Protein AF-A0A960LMI5-F1 (afdb_monomer)

Structure (mmCIF, N/CA/C/O backbone):
data_AF-A0A960LMI5-F1
#
_entry.id   AF-A0A960LMI5-F1
#
loop_
_atom_site.group_PDB
_atom_site.id
_atom_site.type_symbol
_atom_site.label_atom_id
_atom_site.label_alt_id
_atom_site.label_comp_id
_atom_site.label_asym_id
_atom_site.label_entity_id
_atom_site.label_seq_id
_atom_site.pdbx_PDB_ins_code
_atom_site.Cartn_x
_atom_site.Cartn_y
_atom_site.Cartn_z
_atom_site.occupancy
_atom_site.B_iso_or_equiv
_atom_site.auth_seq_id
_atom_site.auth_comp_id
_atom_site.auth_asym_id
_atom_site.auth_atom_id
_atom_site.pdbx_PDB_model_num
ATOM 1 N N . ALA A 1 1 ? -8.928 10.117 38.251 1.00 82.12 1 ALA A N 1
ATOM 2 C CA . ALA A 1 1 ? -9.647 11.020 37.332 1.00 82.12 1 ALA A CA 1
ATOM 3 C C . ALA A 1 1 ? -10.632 10.255 36.439 1.00 82.12 1 ALA A C 1
ATOM 5 O O . ALA A 1 1 ? -11.800 10.213 36.791 1.00 82.12 1 ALA A O 1
ATOM 6 N N . GLU A 1 2 ? -10.208 9.602 35.347 1.00 88.94 2 GLU A N 1
ATOM 7 C CA . GLU A 1 2 ? -11.136 8.946 34.39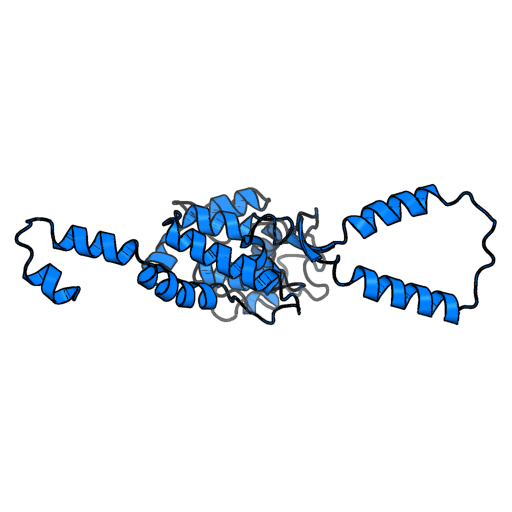3 1.00 88.94 2 GLU A CA 1
ATOM 8 C C . GLU A 1 2 ? -11.936 7.779 35.010 1.00 88.94 2 GLU A C 1
ATOM 10 O O . GLU A 1 2 ? -13.163 7.767 34.959 1.00 88.94 2 GLU A O 1
ATOM 15 N N . ALA A 1 3 ? -11.260 6.845 35.692 1.00 92.88 3 ALA A N 1
ATOM 16 C CA . ALA A 1 3 ? -11.919 5.717 36.362 1.00 92.88 3 ALA A CA 1
ATOM 17 C C . ALA A 1 3 ? -12.921 6.161 37.448 1.00 92.88 3 ALA A C 1
ATOM 19 O O . ALA A 1 3 ? -13.985 5.567 37.602 1.00 92.88 3 ALA A O 1
ATOM 20 N N . GLU A 1 4 ? -12.606 7.229 38.183 1.00 94.69 4 GLU A N 1
ATOM 21 C CA . GLU A 1 4 ? -13.488 7.788 39.215 1.00 94.69 4 GLU A CA 1
ATOM 22 C C . GLU A 1 4 ? -14.737 8.421 38.591 1.00 94.69 4 GLU A C 1
ATOM 24 O O . GLU A 1 4 ? -15.843 8.176 39.071 1.00 94.69 4 GLU A O 1
ATOM 29 N N . ALA A 1 5 ? -14.582 9.168 37.490 1.00 92.94 5 ALA A N 1
ATOM 30 C CA . ALA A 1 5 ? -15.701 9.743 36.744 1.00 92.94 5 ALA A CA 1
ATOM 31 C C . ALA A 1 5 ? -16.632 8.653 36.183 1.00 92.94 5 ALA A C 1
ATOM 33 O O . ALA A 1 5 ? -17.855 8.753 36.298 1.00 92.94 5 ALA A O 1
ATOM 34 N N . TYR A 1 6 ? -16.062 7.566 35.655 1.00 95.31 6 TYR A N 1
ATOM 35 C CA . TYR A 1 6 ? -16.825 6.421 35.158 1.00 95.31 6 TYR A CA 1
ATOM 36 C C . TYR A 1 6 ? -17.611 5.688 36.262 1.00 95.31 6 TYR A C 1
ATOM 38 O O . TYR A 1 6 ? -18.779 5.322 36.079 1.00 95.31 6 TYR A O 1
ATOM 46 N N . ILE A 1 7 ? -16.988 5.470 37.426 1.00 96.31 7 ILE A N 1
ATOM 47 C CA . ILE A 1 7 ? -17.637 4.825 38.578 1.00 96.31 7 ILE A CA 1
ATOM 48 C C . ILE A 1 7 ? -18.763 5.710 39.126 1.00 96.31 7 ILE A C 1
ATOM 50 O O . ILE A 1 7 ? -19.840 5.195 39.426 1.00 96.31 7 ILE A O 1
ATOM 54 N N . ALA A 1 8 ? -18.536 7.023 39.211 1.00 96.31 8 ALA A N 1
ATOM 55 C CA . ALA A 1 8 ? -19.516 7.981 39.718 1.00 96.31 8 ALA A CA 1
ATOM 56 C C . ALA A 1 8 ? -20.725 8.171 38.783 1.00 96.31 8 ALA A C 1
ATOM 58 O O . ALA A 1 8 ? -21.828 8.439 39.263 1.00 96.31 8 ALA A O 1
ATOM 59 N N . SER A 1 9 ? -20.542 8.014 37.466 1.00 95.94 9 SER A N 1
ATOM 60 C CA . SER A 1 9 ? -21.622 8.170 36.488 1.00 95.94 9 SER A CA 1
ATOM 61 C C . SER A 1 9 ? -22.748 7.141 36.684 1.00 95.94 9 SER A C 1
ATOM 63 O O . SER A 1 9 ? -22.506 5.935 36.822 1.00 95.94 9 SER A O 1
ATOM 65 N N . GLN A 1 10 ? -23.988 7.641 36.668 1.00 96.25 10 GLN A N 1
ATOM 66 C CA . GLN A 1 10 ? -25.235 6.865 36.740 1.00 96.25 10 GLN A CA 1
ATOM 67 C C . GLN A 1 10 ? -25.898 6.688 35.365 1.00 96.25 10 GLN A C 1
ATOM 69 O O . GLN A 1 10 ? -26.980 6.109 35.274 1.00 96.25 10 GLN A O 1
ATOM 74 N N . ASP A 1 11 ? -25.267 7.185 34.301 1.00 96.56 11 ASP A N 1
ATOM 75 C CA . ASP A 1 11 ? -25.821 7.098 32.957 1.00 96.56 11 ASP A CA 1
ATOM 76 C C . ASP A 1 11 ? -25.878 5.638 32.491 1.00 96.56 11 ASP A C 1
ATOM 78 O O . ASP A 1 11 ? -24.917 4.876 32.647 1.00 96.56 11 ASP A O 1
ATOM 82 N N . SER A 1 12 ? -26.988 5.250 31.861 1.00 96.75 12 SER A N 1
ATOM 83 C CA . SER A 1 12 ? -27.164 3.899 31.316 1.00 96.75 12 SER A CA 1
ATOM 84 C C . SER A 1 12 ? -26.215 3.591 30.150 1.00 96.75 12 SER A C 1
ATOM 86 O O . SER A 1 12 ? -25.937 2.425 29.884 1.00 96.75 12 SER A O 1
ATOM 88 N N . ASP A 1 13 ? -25.680 4.621 29.488 1.00 96.38 13 ASP A N 1
ATOM 89 C CA . ASP A 1 13 ? -24.762 4.545 28.346 1.00 96.38 13 ASP A CA 1
ATOM 90 C C . ASP A 1 13 ? -23.309 4.930 28.693 1.00 96.38 13 ASP A C 1
ATOM 92 O O . ASP A 1 13 ? -22.481 5.11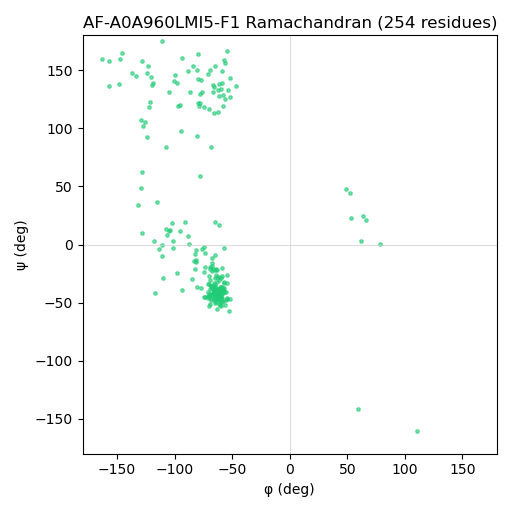1 27.796 1.00 96.38 13 ASP A O 1
ATOM 96 N N . LYS A 1 14 ? -22.953 5.021 29.985 1.00 96.31 14 LYS A N 1
ATOM 97 C CA . LYS A 1 14 ? -21.618 5.471 30.428 1.00 96.31 14 LYS A CA 1
ATOM 98 C C . LYS A 1 14 ? -20.445 4.689 29.828 1.00 96.31 14 LYS A C 1
ATOM 100 O O . LYS A 1 14 ? -19.391 5.266 29.582 1.00 96.31 14 LYS A O 1
ATOM 105 N N . ALA A 1 15 ? -20.623 3.390 29.569 1.00 95.50 15 ALA A N 1
ATOM 106 C CA . ALA A 1 15 ? -19.613 2.551 28.920 1.00 95.50 15 ALA A CA 1
ATOM 107 C C . ALA A 1 15 ? -19.366 2.987 27.472 1.00 95.50 15 ALA A C 1
ATOM 109 O O . ALA A 1 15 ? -18.221 3.180 27.074 1.00 95.50 15 ALA A O 1
ATOM 110 N N . SER A 1 16 ? -20.434 3.198 26.702 1.00 96.31 16 SER A N 1
ATOM 111 C CA . SER A 1 16 ? -20.343 3.669 25.319 1.00 96.31 16 SER A CA 1
ATOM 112 C C . SER A 1 16 ? -19.751 5.074 25.234 1.00 96.31 16 SER A C 1
ATOM 114 O O . SER A 1 16 ? -18.932 5.323 24.352 1.00 96.31 16 SER A O 1
ATOM 116 N N . LYS A 1 17 ? -20.104 5.967 26.170 1.00 95.25 17 LYS A N 1
ATOM 117 C CA . LYS A 1 17 ? -19.507 7.308 26.280 1.00 95.25 17 LYS A CA 1
ATOM 118 C C . LYS A 1 17 ? -18.002 7.242 26.522 1.00 95.25 17 LYS A C 1
ATOM 120 O O . LYS A 1 17 ? -17.252 7.813 25.738 1.00 95.25 17 LYS A O 1
ATOM 125 N N . LEU A 1 18 ? -17.564 6.476 27.527 1.00 95.38 18 LEU A N 1
ATOM 126 C CA . LEU A 1 18 ? -16.139 6.312 27.824 1.00 95.38 18 LEU A CA 1
ATOM 127 C C . LEU A 1 18 ? -15.376 5.720 26.631 1.00 95.38 18 LEU A C 1
ATOM 129 O O . LEU A 1 18 ? -14.309 6.207 26.276 1.00 95.38 18 LEU A O 1
ATOM 133 N N . VAL A 1 19 ? -15.930 4.696 25.974 1.00 94.81 19 VAL A N 1
ATOM 134 C CA . VAL A 1 19 ? -15.323 4.126 24.760 1.00 94.81 19 VAL A CA 1
ATOM 135 C C . VAL A 1 19 ? -15.203 5.184 23.662 1.00 94.81 19 VAL A C 1
ATOM 137 O O . VAL A 1 19 ? -14.143 5.301 23.055 1.00 94.81 19 VAL A O 1
ATOM 140 N N . GLY A 1 20 ? -16.249 5.980 23.425 1.00 94.31 20 GLY A N 1
ATOM 141 C CA . GLY A 1 20 ? -16.212 7.067 22.447 1.00 94.31 20 GLY A CA 1
ATOM 142 C C . GLY A 1 20 ? -15.146 8.121 22.760 1.00 94.31 20 GLY A C 1
ATOM 143 O O . GLY A 1 20 ? -14.407 8.527 21.861 1.00 94.31 20 GLY A O 1
ATOM 144 N N . GLU A 1 21 ? -15.020 8.516 24.029 1.00 94.19 21 GLU A N 1
ATOM 145 C CA . GLU A 1 21 ? -13.998 9.462 24.494 1.00 94.19 21 GLU A CA 1
ATOM 146 C C . GLU A 1 21 ? -12.583 8.907 24.293 1.00 94.19 21 GLU A C 1
ATOM 148 O O . GLU A 1 21 ? -11.725 9.584 23.723 1.00 94.19 21 GLU A O 1
ATOM 153 N N . LEU A 1 22 ? -12.352 7.651 24.689 1.00 94.44 22 LEU A N 1
ATOM 154 C CA . LEU A 1 22 ? -11.059 6.986 24.543 1.00 94.44 22 LEU A CA 1
ATOM 155 C C . LEU A 1 22 ? -10.655 6.845 23.075 1.00 94.44 22 LEU A C 1
ATOM 157 O O . LEU A 1 22 ? -9.527 7.194 22.724 1.00 94.44 22 LEU A O 1
ATOM 161 N N . LEU A 1 23 ? -11.572 6.391 22.215 1.00 94.00 23 LEU A N 1
ATOM 162 C CA . LEU A 1 23 ? -11.332 6.250 20.774 1.00 94.00 23 LEU A CA 1
ATOM 163 C C . LEU A 1 23 ? -11.088 7.599 20.081 1.00 94.00 23 LEU A C 1
ATOM 165 O O . LEU A 1 23 ? -10.343 7.651 19.108 1.00 94.00 23 LEU A O 1
ATOM 169 N N . SER A 1 24 ? -11.656 8.694 20.593 1.00 94.12 24 SER A N 1
ATOM 170 C CA . SER A 1 24 ? -11.452 10.045 20.040 1.00 94.12 24 SER A CA 1
ATOM 171 C C . SER A 1 24 ? -10.229 10.770 20.618 1.00 94.12 24 SER A C 1
ATOM 173 O O . SER A 1 24 ? -9.964 11.921 20.271 1.00 94.12 24 SER A O 1
ATOM 175 N N . SER A 1 25 ? -9.487 10.134 21.528 1.00 95.88 25 SER A N 1
ATOM 176 C CA . SER A 1 25 ? -8.384 10.775 22.243 1.00 95.88 25 SER A CA 1
ATOM 177 C C . SER A 1 25 ? -7.065 10.765 21.458 1.00 95.88 25 SER A C 1
ATOM 179 O O . SER A 1 25 ? -6.752 9.839 20.708 1.00 95.88 25 SER A O 1
ATOM 181 N N . GLU A 1 26 ? -6.192 11.740 21.729 1.00 96.06 26 GLU A N 1
ATOM 182 C CA . GLU A 1 26 ? -4.798 11.692 21.251 1.00 96.06 26 GLU A CA 1
ATOM 183 C C . GLU A 1 26 ? -4.019 10.502 21.842 1.00 96.06 26 GLU A C 1
ATOM 185 O O . GLU A 1 26 ? -3.025 10.059 21.263 1.00 96.06 26 GLU A O 1
ATOM 190 N N . GLY A 1 27 ? -4.463 9.950 22.978 1.00 96.19 27 GLY A N 1
ATOM 191 C CA . GLY A 1 27 ? -3.913 8.712 23.533 1.00 96.19 27 GLY A CA 1
ATOM 192 C C . GLY A 1 27 ? -4.093 7.535 22.572 1.00 96.19 27 GLY A C 1
ATOM 193 O O . GLY A 1 27 ? -3.122 6.835 22.276 1.00 96.19 27 GLY A O 1
ATOM 194 N N . TYR A 1 28 ? -5.299 7.378 22.016 1.00 96.19 28 TYR A N 1
ATOM 195 C CA . TYR A 1 28 ? -5.599 6.375 20.991 1.00 96.19 28 TYR A CA 1
ATOM 196 C C . TYR A 1 28 ? -4.754 6.584 19.730 1.00 96.19 28 TYR A C 1
ATOM 198 O O . TYR A 1 28 ? -4.087 5.649 19.278 1.00 96.19 28 TYR A O 1
ATOM 206 N N . VAL A 1 29 ? -4.702 7.820 19.214 1.00 98.00 29 VAL A N 1
ATOM 207 C CA . VAL A 1 29 ? -3.915 8.158 18.014 1.00 98.00 29 VAL A CA 1
ATOM 208 C C . VAL A 1 29 ? -2.441 7.810 18.208 1.00 98.00 29 VAL A C 1
ATOM 210 O O . VAL A 1 29 ? -1.851 7.149 17.359 1.00 98.00 29 VAL A O 1
ATOM 213 N N . ASN A 1 30 ? -1.826 8.209 19.325 1.00 96.62 30 ASN A N 1
ATOM 214 C CA . ASN A 1 30 ? -0.404 7.951 19.560 1.00 96.62 30 ASN A CA 1
ATOM 215 C C . ASN A 1 30 ? -0.101 6.468 19.821 1.00 96.62 30 ASN A C 1
ATOM 217 O O . ASN A 1 30 ? 0.955 5.992 19.403 1.00 96.62 30 ASN A O 1
ATOM 221 N N . HIS A 1 31 ? -1.010 5.731 20.467 1.00 95.88 31 HIS A N 1
ATOM 222 C CA . HIS A 1 31 ? -0.864 4.289 20.663 1.00 95.88 31 HIS A CA 1
ATOM 223 C C . HIS A 1 31 ? -0.864 3.543 19.321 1.00 95.88 31 HIS A C 1
ATOM 225 O O . HIS A 1 31 ? 0.112 2.866 18.987 1.00 95.88 31 HIS A O 1
ATOM 231 N N . TRP A 1 32 ? -1.912 3.734 18.516 1.00 96.50 32 TRP A N 1
ATOM 232 C CA . TRP A 1 32 ? -2.052 3.064 17.221 1.00 96.50 32 TRP A CA 1
ATOM 233 C C . TRP A 1 32 ? -1.069 3.567 16.170 1.00 96.50 32 TRP A C 1
ATOM 235 O O . TRP A 1 32 ? -0.664 2.803 15.294 1.00 96.50 32 TRP A O 1
ATOM 245 N N . PHE A 1 33 ? -0.622 4.819 16.276 1.00 97.38 33 PHE A N 1
ATOM 246 C CA . PHE A 1 33 ? 0.429 5.343 15.415 1.00 97.38 33 PHE A CA 1
ATOM 247 C C . PHE A 1 33 ? 1.705 4.511 15.517 1.00 97.38 33 PHE A C 1
ATOM 249 O O . PHE A 1 33 ? 2.305 4.237 14.487 1.00 97.38 33 PHE A O 1
ATOM 256 N N . ASN A 1 34 ? 2.115 4.074 16.712 1.00 95.12 34 ASN A N 1
ATOM 257 C CA . ASN A 1 34 ? 3.336 3.274 16.853 1.00 95.12 34 ASN A CA 1
ATOM 258 C C . ASN A 1 34 ? 3.224 1.933 16.118 1.00 95.12 34 ASN A C 1
ATOM 260 O O . ASN A 1 34 ? 4.159 1.540 15.424 1.00 95.12 34 ASN A O 1
ATOM 264 N N . TYR A 1 35 ? 2.065 1.274 16.216 1.00 95.25 35 TYR A N 1
ATOM 265 C CA . TYR A 1 35 ? 1.785 0.047 15.472 1.00 95.25 35 TYR A CA 1
ATOM 266 C C . TYR A 1 35 ? 1.863 0.278 13.958 1.00 95.25 35 TYR A C 1
ATOM 268 O O . TYR A 1 35 ? 2.601 -0.409 13.253 1.00 95.25 35 TYR A O 1
ATOM 276 N N . TRP A 1 36 ? 1.143 1.281 13.448 1.00 96.44 36 TRP A N 1
ATOM 277 C CA . TRP A 1 36 ? 1.113 1.556 12.012 1.00 96.44 36 TRP A CA 1
ATOM 278 C C . TRP A 1 36 ? 2.441 2.081 11.478 1.00 96.44 36 TRP A C 1
ATOM 280 O O . TRP A 1 36 ? 2.822 1.725 10.367 1.00 96.44 36 TRP A O 1
ATOM 290 N N . ALA A 1 37 ? 3.171 2.878 12.254 1.00 95.19 37 ALA A N 1
ATOM 291 C CA . ALA A 1 37 ? 4.504 3.341 11.896 1.00 95.19 37 ALA A CA 1
ATOM 292 C C . ALA A 1 37 ? 5.473 2.163 11.723 1.00 95.19 37 ALA A C 1
ATOM 294 O O . ALA A 1 37 ? 6.252 2.171 10.773 1.00 95.19 37 ALA A O 1
ATOM 295 N N . ASP A 1 38 ? 5.394 1.137 12.573 1.00 93.94 38 ASP A N 1
ATOM 296 C CA . ASP A 1 38 ? 6.207 -0.074 12.433 1.00 93.94 38 ASP A CA 1
ATOM 297 C C . ASP A 1 38 ? 5.773 -0.918 11.223 1.00 93.94 38 ASP A C 1
ATOM 299 O O . ASP A 1 38 ? 6.569 -1.174 10.315 1.00 93.94 38 ASP A O 1
ATOM 303 N N . VAL A 1 39 ? 4.480 -1.257 11.136 1.00 94.44 39 VAL A N 1
ATOM 304 C CA . VAL A 1 39 ? 3.921 -2.068 10.038 1.00 94.44 39 VAL A CA 1
ATOM 305 C C . VAL A 1 39 ? 4.181 -1.438 8.673 1.00 94.44 39 VAL A C 1
ATOM 307 O O . VAL A 1 39 ? 4.519 -2.134 7.716 1.00 94.44 39 VAL A O 1
ATOM 310 N N . LEU A 1 40 ? 4.047 -0.116 8.572 1.00 95.38 40 LEU A N 1
ATOM 311 C CA . LEU A 1 40 ? 4.254 0.632 7.336 1.00 95.38 40 LEU A CA 1
ATOM 312 C C . LEU A 1 40 ? 5.708 1.069 7.129 1.00 95.38 40 LEU A C 1
ATOM 314 O O . LEU A 1 40 ? 5.979 1.803 6.170 1.00 95.38 40 LEU A O 1
ATOM 318 N N . ARG A 1 41 ? 6.624 0.598 7.988 1.00 92.44 41 ARG A N 1
ATOM 319 C CA . ARG A 1 41 ? 8.074 0.827 7.945 1.00 92.44 41 ARG A CA 1
ATOM 320 C C . ARG A 1 41 ? 8.430 2.310 7.841 1.00 92.44 41 ARG A C 1
ATOM 322 O O . ARG A 1 41 ? 9.288 2.712 7.052 1.00 92.44 41 ARG A O 1
ATOM 329 N N . LEU A 1 42 ? 7.759 3.138 8.636 1.00 91.25 42 LEU A N 1
ATOM 330 C CA . LEU A 1 42 ? 8.083 4.549 8.766 1.00 91.25 42 LEU A CA 1
ATOM 331 C C . LEU A 1 42 ? 9.496 4.684 9.332 1.00 91.25 42 LEU A C 1
ATOM 333 O O . LEU A 1 42 ? 9.772 4.351 10.481 1.00 91.25 42 LEU A O 1
ATOM 337 N N . ASN A 1 43 ? 10.400 5.212 8.515 1.00 81.69 43 ASN A N 1
ATOM 338 C CA . ASN A 1 43 ? 11.797 5.372 8.880 1.00 81.69 43 ASN A CA 1
ATOM 339 C C . ASN A 1 43 ? 12.200 6.845 8.768 1.00 81.69 43 ASN A C 1
ATOM 341 O O . ASN A 1 43 ? 12.196 7.428 7.685 1.00 81.69 43 ASN A O 1
ATOM 345 N N . ARG A 1 44 ? 12.594 7.432 9.903 1.00 69.88 44 ARG A N 1
ATOM 346 C CA . ARG A 1 44 ? 13.045 8.831 10.005 1.00 69.88 44 ARG A CA 1
ATOM 347 C C . ARG A 1 44 ? 14.290 9.137 9.169 1.00 69.88 44 ARG A C 1
ATOM 349 O O . ARG A 1 44 ? 14.461 10.272 8.740 1.00 69.88 44 ARG A O 1
ATOM 356 N N . ASN A 1 45 ? 15.127 8.130 8.936 1.00 65.31 45 ASN A N 1
ATOM 357 C CA . ASN A 1 45 ? 16.392 8.247 8.215 1.00 65.31 45 ASN A CA 1
ATOM 358 C C . ASN A 1 45 ? 16.297 7.749 6.768 1.00 65.31 45 ASN A C 1
ATOM 360 O O . ASN A 1 45 ? 17.284 7.840 6.033 1.00 65.31 45 ASN A O 1
ATOM 364 N N . ALA A 1 46 ? 15.142 7.222 6.337 1.00 59.25 46 ALA A N 1
ATOM 365 C CA . ALA A 1 46 ? 14.983 6.771 4.962 1.00 59.25 46 ALA A CA 1
ATOM 366 C C . ALA A 1 46 ? 15.251 7.939 4.002 1.00 59.25 46 ALA A C 1
ATOM 368 O O . ALA A 1 46 ? 14.577 8.970 4.013 1.00 59.25 46 ALA A O 1
ATOM 369 N N . ASN A 1 47 ? 16.271 7.758 3.161 1.00 57.97 47 ASN A N 1
ATOM 370 C CA . ASN A 1 47 ? 16.631 8.635 2.045 1.00 57.97 47 ASN A CA 1
ATOM 371 C C . ASN A 1 47 ? 17.129 10.039 2.387 1.00 57.97 47 ASN A C 1
ATOM 373 O O . ASN A 1 47 ? 17.101 10.905 1.511 1.00 57.97 47 ASN A O 1
ATOM 377 N N . ASN A 1 48 ? 17.613 10.268 3.613 1.00 54.50 48 ASN A N 1
ATOM 378 C CA . ASN A 1 48 ? 18.202 11.552 4.023 1.00 54.50 48 ASN A CA 1
ATOM 379 C C . ASN A 1 48 ? 17.269 12.757 3.759 1.00 54.50 48 ASN A C 1
ATOM 381 O O . ASN A 1 48 ? 17.712 13.894 3.595 1.00 54.50 48 ASN A O 1
ATOM 385 N N . SER A 1 49 ? 15.962 12.496 3.667 1.00 60.31 49 SER A N 1
ATOM 386 C CA . SER A 1 49 ? 14.941 13.495 3.401 1.00 60.31 49 SER A CA 1
ATOM 387 C C . SER A 1 49 ? 14.180 13.717 4.695 1.00 60.31 49 SER A C 1
ATOM 389 O O . SER A 1 49 ? 13.117 13.139 4.914 1.00 60.31 49 SER A O 1
ATOM 391 N N . GLY A 1 50 ? 14.729 14.584 5.551 1.00 66.50 50 GLY A N 1
ATOM 392 C CA . GLY A 1 50 ? 14.094 15.002 6.809 1.00 66.50 50 GLY A CA 1
ATOM 393 C C . GLY A 1 50 ? 12.700 15.623 6.637 1.00 66.50 50 GLY A C 1
ATOM 394 O O . GLY A 1 50 ? 12.051 15.942 7.623 1.00 66.50 50 GLY A O 1
ATOM 395 N N . PHE A 1 51 ? 12.239 15.774 5.393 1.00 77.94 51 PHE A N 1
ATOM 396 C CA . PHE A 1 51 ? 10.930 16.275 5.012 1.00 77.94 51 PHE A CA 1
ATOM 397 C C . PHE A 1 51 ? 9.889 15.159 4.800 1.00 77.94 51 PHE A C 1
ATOM 399 O O . PHE A 1 51 ? 8.753 15.297 5.230 1.00 77.94 51 PHE A O 1
ATOM 406 N N . VAL A 1 52 ? 10.252 14.016 4.205 1.00 83.69 52 VAL A N 1
ATOM 407 C CA . VAL A 1 52 ? 9.274 12.959 3.861 1.00 83.69 52 VAL A CA 1
ATOM 408 C C . VAL A 1 52 ? 8.714 12.272 5.107 1.00 83.69 52 VAL A C 1
ATOM 410 O O . VAL A 1 52 ? 7.505 12.088 5.221 1.00 83.69 52 VAL A O 1
ATOM 413 N N . ALA A 1 53 ? 9.577 11.900 6.057 1.00 88.25 53 ALA A N 1
ATOM 414 C CA . ALA A 1 53 ? 9.157 11.127 7.225 1.00 88.25 53 ALA A CA 1
ATOM 415 C C . ALA A 1 53 ? 8.149 11.870 8.131 1.00 88.25 53 ALA A C 1
ATOM 417 O O . ALA A 1 53 ? 7.183 11.232 8.551 1.00 88.25 53 ALA A O 1
ATOM 418 N N . PRO A 1 54 ? 8.292 13.184 8.413 1.00 89.38 54 PRO A N 1
ATOM 419 C CA . PRO A 1 54 ? 7.265 13.942 9.128 1.00 89.38 54 PRO A CA 1
ATOM 420 C C . PRO A 1 54 ? 5.915 13.995 8.408 1.00 89.38 54 PRO A C 1
ATOM 422 O O . PRO A 1 54 ? 4.892 13.806 9.059 1.00 89.38 54 PRO A O 1
ATOM 425 N N . HIS A 1 55 ? 5.896 14.197 7.086 1.00 90.75 55 HIS A N 1
ATOM 426 C CA . HIS A 1 55 ? 4.645 14.212 6.321 1.00 90.75 55 HIS A CA 1
ATOM 427 C C . HIS A 1 55 ? 3.972 12.842 6.309 1.00 90.75 55 HIS A C 1
ATOM 429 O O . HIS A 1 55 ? 2.766 12.750 6.518 1.00 90.75 55 HIS A O 1
ATOM 435 N N . TYR A 1 56 ? 4.750 11.771 6.152 1.00 93.69 56 TYR A N 1
ATOM 436 C CA . TYR A 1 56 ? 4.217 10.417 6.224 1.00 93.69 56 TYR A CA 1
ATOM 437 C C . TYR A 1 56 ? 3.698 10.068 7.624 1.00 93.69 56 TYR A C 1
ATOM 439 O O . TYR A 1 56 ? 2.632 9.472 7.762 1.00 93.69 56 TYR A O 1
ATOM 447 N N . ALA A 1 57 ? 4.400 10.504 8.675 1.00 94.69 57 ALA A N 1
ATOM 448 C CA . ALA A 1 57 ? 3.924 10.366 10.048 1.00 94.69 57 ALA A CA 1
ATOM 449 C C . ALA A 1 57 ? 2.609 11.123 10.268 1.00 94.69 57 ALA A C 1
ATOM 451 O O . ALA A 1 57 ? 1.693 10.577 10.879 1.00 94.69 57 ALA A O 1
ATOM 452 N N . GLY A 1 58 ? 2.525 12.359 9.763 1.00 95.00 58 GLY A N 1
ATOM 453 C CA . GLY A 1 58 ? 1.317 13.182 9.795 1.00 95.00 58 GLY A CA 1
ATOM 454 C C . GLY A 1 58 ? 0.148 12.466 9.134 1.00 95.00 58 GLY A C 1
ATOM 455 O O . GLY A 1 58 ? -0.850 12.221 9.795 1.00 95.00 58 GLY A O 1
ATOM 456 N N . PHE A 1 59 ? 0.338 11.984 7.904 1.00 96.81 59 PHE A N 1
ATOM 457 C CA . PHE A 1 59 ? -0.670 11.217 7.171 1.00 96.81 59 PHE A CA 1
ATOM 458 C C . PHE A 1 59 ? -1.234 10.031 7.968 1.00 96.81 59 PHE A C 1
ATOM 460 O O . PHE A 1 59 ? -2.449 9.865 8.045 1.00 96.81 59 PHE A O 1
ATOM 467 N N . ILE A 1 60 ? -0.369 9.221 8.594 1.00 97.75 60 ILE A N 1
ATOM 468 C CA . ILE A 1 60 ? -0.812 8.074 9.404 1.00 97.75 60 ILE A CA 1
ATOM 469 C C . ILE A 1 60 ? -1.595 8.551 10.635 1.00 97.75 60 ILE A C 1
ATOM 471 O O . ILE A 1 60 ? -2.641 7.990 10.953 1.00 97.75 60 ILE A O 1
ATOM 475 N N . LYS A 1 61 ? -1.109 9.585 11.335 1.00 97.62 61 LYS A N 1
ATOM 476 C CA . LYS A 1 61 ? -1.806 10.137 12.507 1.00 97.62 61 LYS A CA 1
ATOM 477 C C . LYS A 1 61 ? -3.157 10.741 12.142 1.00 97.62 61 LYS A C 1
ATOM 479 O O . LYS A 1 61 ? -4.108 10.561 12.893 1.00 97.62 61 LYS A O 1
ATOM 484 N N . ASP A 1 62 ? -3.240 11.424 11.009 1.00 97.50 62 ASP A N 1
ATOM 485 C CA . ASP A 1 62 ? -4.467 12.054 10.533 1.00 97.50 62 ASP A CA 1
ATOM 486 C C . ASP A 1 62 ? -5.493 10.991 10.137 1.00 97.50 62 ASP A C 1
ATOM 488 O O . ASP A 1 62 ? -6.627 11.050 10.602 1.00 97.50 62 ASP A O 1
ATOM 492 N N . ALA A 1 63 ? -5.077 9.935 9.427 1.00 97.75 63 ALA A N 1
ATOM 493 C CA . ALA A 1 63 ? -5.948 8.800 9.120 1.00 97.75 63 ALA A CA 1
ATOM 494 C C . ALA A 1 63 ? -6.522 8.131 10.386 1.00 97.75 63 ALA A C 1
ATOM 496 O O . ALA A 1 63 ? -7.693 7.754 10.408 1.00 97.75 63 ALA A O 1
ATOM 497 N N . LEU A 1 64 ? -5.722 8.017 11.455 1.00 97.25 64 LEU A N 1
ATOM 498 C CA . LEU A 1 64 ? -6.181 7.493 12.747 1.00 97.25 64 LEU A CA 1
ATOM 499 C C . LEU A 1 64 ? -7.139 8.451 13.460 1.00 97.25 64 LEU A C 1
ATOM 501 O O . LEU A 1 64 ? -8.164 8.010 13.974 1.00 97.25 64 LEU A O 1
ATOM 505 N N . ARG A 1 65 ? -6.821 9.749 13.482 1.00 97.25 65 ARG A N 1
ATOM 506 C CA . ARG A 1 65 ? -7.642 10.782 14.132 1.00 97.25 65 ARG A CA 1
ATOM 507 C C . ARG A 1 65 ? -9.004 10.940 13.462 1.00 97.25 65 ARG A C 1
ATOM 509 O O . ARG A 1 65 ? -10.002 11.152 14.138 1.00 97.25 65 ARG A O 1
ATOM 516 N N . GLU A 1 66 ? -9.039 10.821 12.142 1.00 96.25 66 GLU A N 1
ATOM 517 C CA . GLU A 1 66 ? -10.255 10.915 11.330 1.00 96.25 66 GLU A CA 1
ATOM 518 C C . GLU A 1 66 ? -11.059 9.609 11.310 1.00 96.25 66 GLU A C 1
ATOM 520 O O . GLU A 1 66 ? -12.135 9.571 10.716 1.00 96.25 66 GLU A O 1
ATOM 525 N N . ASN A 1 67 ? -10.546 8.537 11.932 1.00 95.56 67 ASN A N 1
ATOM 526 C CA . ASN A 1 67 ? -11.099 7.187 11.828 1.00 95.56 67 ASN A CA 1
ATOM 527 C C . ASN A 1 67 ? -11.357 6.795 10.360 1.00 95.56 67 ASN A C 1
ATOM 529 O O . ASN A 1 67 ? -12.445 6.344 9.984 1.00 95.56 67 ASN A O 1
ATOM 533 N N . ARG A 1 68 ? -10.355 7.039 9.506 1.00 97.38 68 ARG A N 1
ATOM 534 C CA . ARG A 1 68 ? -10.465 6.833 8.062 1.00 97.38 68 ARG A CA 1
ATOM 535 C C . ARG A 1 68 ? -10.790 5.365 7.765 1.00 97.38 68 ARG A C 1
ATOM 537 O O . ARG A 1 68 ? -10.118 4.481 8.305 1.00 97.38 68 ARG A O 1
ATOM 544 N N . PRO A 1 69 ? -11.763 5.077 6.878 1.00 97.44 69 PRO A N 1
ATOM 545 C CA . PRO A 1 69 ? -12.042 3.709 6.464 1.00 97.44 69 PRO A CA 1
ATOM 546 C C . PRO A 1 69 ? -10.775 3.015 5.956 1.00 97.44 69 PRO A C 1
ATOM 548 O O . PRO A 1 69 ? -10.019 3.580 5.163 1.00 97.44 69 PRO A O 1
ATOM 551 N N . TYR A 1 70 ? -10.532 1.790 6.423 1.00 97.12 70 TYR A N 1
ATOM 552 C CA . TYR A 1 70 ? -9.277 1.082 6.161 1.00 97.12 70 TYR A CA 1
ATOM 553 C C . TYR A 1 70 ? -9.004 0.885 4.662 1.00 97.12 70 TYR A C 1
ATOM 555 O O . TYR A 1 70 ? -7.871 1.013 4.207 1.00 97.12 70 TYR A O 1
ATOM 563 N N . ASP A 1 71 ? -10.047 0.644 3.872 1.00 97.94 71 ASP A N 1
ATOM 564 C CA . ASP A 1 71 ? -9.967 0.550 2.416 1.00 97.94 71 ASP A CA 1
ATOM 565 C C . ASP A 1 71 ? -9.559 1.876 1.755 1.00 97.94 71 ASP A C 1
ATOM 567 O O . ASP A 1 71 ? -8.851 1.868 0.753 1.00 97.94 71 ASP A O 1
ATOM 571 N N . GLN A 1 72 ? -9.976 3.022 2.298 1.00 98.12 72 GLN A N 1
ATOM 572 C CA . GLN A 1 72 ? -9.561 4.335 1.792 1.00 98.12 72 GLN A CA 1
ATOM 573 C C . GLN A 1 72 ? -8.110 4.620 2.170 1.00 98.12 72 GLN A C 1
ATOM 575 O O . GLN A 1 72 ? -7.314 4.969 1.303 1.00 98.12 72 GLN A O 1
ATOM 580 N N . PHE A 1 73 ? -7.741 4.355 3.427 1.00 98.19 73 PHE A N 1
ATOM 581 C CA . PHE A 1 73 ? -6.364 4.480 3.899 1.00 98.19 73 PHE A CA 1
ATOM 582 C C . PHE A 1 73 ? -5.385 3.675 3.035 1.00 98.19 73 PHE A C 1
ATOM 584 O O . PHE A 1 73 ? -4.366 4.201 2.596 1.00 98.19 73 PHE A O 1
ATOM 591 N N . VAL A 1 74 ? -5.712 2.414 2.734 1.00 98.44 74 VAL A N 1
ATOM 592 C CA . VAL A 1 74 ? -4.856 1.556 1.904 1.00 98.44 74 VAL A CA 1
ATOM 593 C C . VAL A 1 74 ? -4.847 1.996 0.444 1.00 98.44 74 VAL A C 1
ATOM 595 O O . VAL A 1 74 ? -3.774 2.028 -0.153 1.00 98.44 74 VAL A O 1
ATOM 598 N N . ARG A 1 75 ? -5.990 2.389 -0.134 1.00 98.31 75 ARG A N 1
ATOM 599 C CA . ARG A 1 75 ? -6.015 2.922 -1.506 1.00 98.31 75 ARG A CA 1
ATOM 600 C C . ARG A 1 75 ? -5.127 4.153 -1.644 1.00 98.31 75 ARG A C 1
ATOM 602 O O . ARG A 1 75 ? -4.306 4.187 -2.550 1.00 98.31 75 ARG A O 1
ATOM 609 N N . GLU A 1 76 ? -5.205 5.095 -0.708 1.00 97.75 76 GLU A N 1
ATOM 610 C CA . GLU A 1 76 ? -4.350 6.286 -0.712 1.00 97.75 76 GLU A CA 1
ATOM 611 C C . GLU A 1 76 ? -2.856 5.937 -0.629 1.00 97.75 76 GLU A C 1
ATOM 613 O O . GLU A 1 76 ? -2.057 6.511 -1.367 1.00 97.75 76 GLU A O 1
ATOM 618 N N . LEU A 1 77 ? -2.460 4.964 0.202 1.00 97.88 77 LEU A N 1
ATOM 619 C CA . LEU A 1 77 ? -1.066 4.498 0.259 1.00 97.88 77 LEU A CA 1
ATOM 620 C C . LEU A 1 77 ? -0.572 3.940 -1.087 1.00 97.88 77 LEU A C 1
ATOM 622 O O . LEU A 1 77 ? 0.593 4.129 -1.432 1.00 97.88 77 LEU A O 1
ATOM 626 N N . LEU A 1 78 ? -1.444 3.251 -1.828 1.00 97.94 78 LEU A N 1
ATOM 627 C CA . LEU A 1 78 ? -1.098 2.578 -3.083 1.00 97.94 78 LEU A CA 1
ATOM 628 C C . LEU A 1 78 ? -1.146 3.495 -4.307 1.00 97.94 78 LEU A C 1
ATOM 630 O O . LEU A 1 78 ? -0.413 3.255 -5.256 1.00 97.94 78 LEU A O 1
ATOM 634 N N . THR A 1 79 ? -1.990 4.525 -4.319 1.00 97.25 79 THR A N 1
ATOM 635 C CA . THR A 1 79 ? -2.238 5.313 -5.539 1.00 97.25 79 THR A CA 1
ATOM 636 C C . THR A 1 79 ? -1.690 6.734 -5.488 1.00 97.25 79 THR A C 1
ATOM 638 O O . THR A 1 79 ? -1.689 7.407 -6.519 1.00 97.25 79 THR A O 1
ATOM 641 N N . THR A 1 80 ? -1.234 7.222 -4.330 1.00 95.88 80 THR A N 1
ATOM 642 C CA . THR A 1 80 ? -0.767 8.611 -4.212 1.00 95.88 80 THR A CA 1
ATOM 643 C C . THR A 1 80 ? 0.598 8.805 -4.873 1.00 95.88 80 THR A C 1
ATOM 645 O O . THR A 1 80 ? 1.609 8.264 -4.420 1.00 95.88 80 THR A O 1
ATOM 648 N N . ASP A 1 81 ? 0.638 9.670 -5.882 1.00 92.81 81 ASP A N 1
ATOM 649 C CA . ASP A 1 81 ? 1.843 10.284 -6.436 1.00 92.81 81 ASP A CA 1
ATOM 650 C C . ASP A 1 81 ? 1.902 11.797 -6.127 1.00 92.81 81 ASP A C 1
ATOM 652 O O . ASP A 1 81 ? 1.007 12.359 -5.498 1.00 92.81 81 ASP A O 1
ATOM 656 N N . GLY A 1 82 ? 2.998 12.460 -6.499 1.00 89.38 82 GLY A N 1
ATOM 657 C CA . GLY A 1 82 ? 3.256 13.870 -6.203 1.00 89.38 82 GLY A CA 1
ATOM 658 C C . GLY A 1 82 ? 4.390 14.091 -5.199 1.00 89.38 82 GLY A C 1
ATOM 659 O O 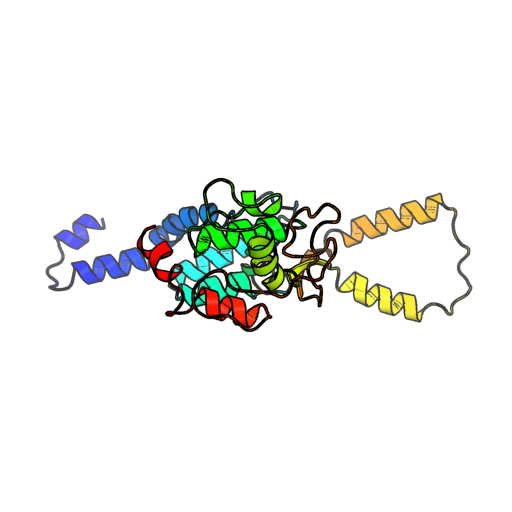. GLY A 1 82 ? 5.285 13.257 -5.019 1.00 89.38 82 GLY A O 1
ATOM 660 N N . ALA A 1 83 ? 4.410 15.273 -4.588 1.00 84.19 83 ALA A N 1
ATOM 661 C CA . ALA A 1 83 ? 5.401 15.679 -3.599 1.00 84.19 83 ALA A CA 1
ATOM 662 C C . ALA A 1 83 ? 4.936 15.397 -2.165 1.00 84.19 83 ALA A C 1
ATOM 664 O O . ALA A 1 83 ? 3.747 15.297 -1.881 1.00 84.19 83 ALA A O 1
ATOM 665 N N . ALA A 1 84 ? 5.879 15.343 -1.221 1.00 81.38 84 ALA A N 1
ATOM 666 C CA . ALA A 1 84 ? 5.562 15.030 0.178 1.00 81.38 84 ALA A CA 1
ATOM 667 C C . ALA A 1 84 ? 4.659 16.075 0.856 1.00 81.38 84 ALA A C 1
ATOM 669 O O . ALA A 1 84 ? 4.013 15.763 1.850 1.00 81.38 84 ALA A O 1
ATOM 670 N N . TRP A 1 85 ? 4.616 17.303 0.331 1.00 77.88 85 TRP A N 1
ATOM 671 C CA . TRP A 1 85 ? 3.698 18.343 0.799 1.00 77.88 85 TRP A CA 1
ATOM 672 C C . TRP A 1 85 ? 2.296 18.231 0.197 1.00 77.88 85 TRP A C 1
ATOM 674 O O . TRP A 1 85 ? 1.372 18.795 0.772 1.00 77.88 85 TRP A O 1
ATOM 684 N N . ASP A 1 86 ? 2.138 17.546 -0.943 1.00 84.69 86 ASP A N 1
ATOM 685 C CA . ASP A 1 86 ? 0.828 17.330 -1.565 1.00 84.69 86 ASP A CA 1
ATOM 686 C C . ASP A 1 86 ? 0.064 16.272 -0.760 1.00 84.69 86 ASP A C 1
ATOM 688 O O . ASP A 1 86 ? -1.103 16.452 -0.422 1.00 84.69 86 ASP A O 1
ATOM 692 N N . SER A 1 87 ? 0.750 15.185 -0.396 1.00 89.94 87 SER A N 1
ATOM 693 C CA . SER A 1 87 ? 0.228 14.160 0.503 1.00 89.94 87 SER A CA 1
ATOM 694 C C . SER A 1 87 ? 1.361 13.377 1.161 1.00 89.94 87 SER A C 1
ATOM 696 O O . SER A 1 87 ? 2.306 12.937 0.505 1.00 89.94 87 SER A O 1
ATOM 698 N N . GLY A 1 88 ? 1.241 13.136 2.468 1.00 92.25 88 GLY A N 1
ATOM 699 C CA . GLY A 1 88 ? 2.192 12.305 3.203 1.00 92.25 88 GLY A CA 1
ATOM 700 C C . GLY A 1 88 ? 2.165 10.828 2.799 1.00 92.25 88 GLY A C 1
ATOM 701 O O . GLY A 1 88 ? 3.150 10.128 3.040 1.00 92.25 88 GLY A O 1
ATOM 702 N N . ALA A 1 89 ? 1.097 10.357 2.140 1.00 95.44 89 ALA A N 1
ATOM 703 C CA . ALA A 1 89 ? 0.946 8.964 1.711 1.00 95.44 89 ALA A CA 1
ATOM 704 C C . ALA A 1 89 ? 2.066 8.501 0.771 1.00 95.44 89 ALA A C 1
ATOM 706 O O . ALA A 1 89 ? 2.439 7.329 0.803 1.00 95.44 89 ALA A O 1
ATOM 707 N N . ILE A 1 90 ? 2.690 9.419 0.016 1.00 92.81 90 ILE A N 1
ATOM 708 C CA . ILE A 1 90 ? 3.827 9.087 -0.859 1.00 92.81 90 ILE A CA 1
ATOM 709 C C . ILE A 1 90 ? 5.011 8.475 -0.094 1.00 92.81 90 ILE A C 1
ATOM 711 O O . ILE A 1 90 ? 5.866 7.809 -0.683 1.00 92.81 90 ILE A O 1
ATOM 715 N N . GLY A 1 91 ? 5.069 8.684 1.228 1.00 92.12 91 GLY A N 1
ATOM 716 C CA . GLY A 1 91 ? 6.022 8.028 2.115 1.00 92.12 91 GLY A CA 1
ATOM 717 C C . GLY A 1 91 ? 5.985 6.501 2.013 1.00 92.12 91 GLY A C 1
ATOM 718 O O . GLY A 1 91 ? 7.016 5.863 2.223 1.00 92.12 91 GLY A O 1
ATOM 719 N N . TYR A 1 92 ? 4.848 5.922 1.610 1.00 95.06 92 TYR A N 1
ATOM 720 C CA . TYR A 1 92 ? 4.676 4.486 1.400 1.00 95.06 92 TYR A CA 1
ATOM 721 C C . TYR A 1 92 ? 5.623 3.918 0.342 1.00 95.06 92 TYR A C 1
ATOM 723 O O . TYR A 1 92 ? 6.280 2.911 0.592 1.00 95.06 92 TYR A O 1
ATOM 731 N N . TYR A 1 93 ? 5.744 4.580 -0.811 1.00 93.31 93 TYR A N 1
ATOM 732 C CA . TYR A 1 93 ? 6.700 4.197 -1.854 1.00 93.31 93 TYR A CA 1
ATOM 733 C C . TYR A 1 93 ? 8.105 4.710 -1.545 1.00 93.31 93 TYR A C 1
ATOM 735 O O . TYR A 1 93 ? 9.097 4.019 -1.780 1.00 93.31 93 TYR A O 1
ATOM 743 N N . LEU A 1 94 ? 8.217 5.910 -0.966 1.00 89.69 94 LEU A N 1
ATOM 744 C CA . LEU A 1 94 ? 9.520 6.497 -0.666 1.00 89.69 94 LEU A CA 1
ATOM 745 C C . LEU A 1 94 ? 10.290 5.756 0.425 1.00 89.69 94 LEU A C 1
ATOM 747 O O . LEU A 1 94 ? 11.514 5.836 0.421 1.00 89.69 94 LEU A O 1
ATOM 751 N N . ARG A 1 95 ? 9.650 4.999 1.321 1.00 89.00 95 ARG A N 1
ATOM 752 C CA . ARG A 1 95 ? 10.380 4.171 2.300 1.00 89.00 95 ARG A CA 1
ATOM 753 C C . ARG A 1 95 ? 11.295 3.127 1.637 1.00 89.00 95 ARG A C 1
ATOM 755 O O . ARG A 1 95 ? 12.334 2.805 2.202 1.00 89.00 95 ARG A O 1
ATOM 762 N N . ASP A 1 96 ? 10.939 2.672 0.432 1.00 89.38 96 ASP A N 1
ATOM 763 C CA . ASP A 1 96 ? 11.642 1.658 -0.367 1.00 89.38 96 ASP A CA 1
ATOM 764 C C . ASP A 1 96 ? 12.190 2.279 -1.671 1.00 89.38 96 ASP A C 1
ATOM 766 O O . ASP A 1 96 ? 12.172 1.680 -2.746 1.00 89.38 96 ASP A O 1
ATOM 770 N N . ARG A 1 97 ? 12.649 3.536 -1.599 1.00 86.88 97 ARG A N 1
ATOM 771 C CA . ARG A 1 97 ? 13.140 4.298 -2.757 1.00 86.88 97 ARG A CA 1
ATOM 772 C C . ARG A 1 97 ? 14.201 3.522 -3.546 1.00 86.88 97 ARG A C 1
ATOM 774 O O . ARG A 1 97 ? 15.227 3.135 -2.996 1.00 86.88 97 ARG A O 1
ATOM 781 N N . GLY A 1 98 ? 13.983 3.386 -4.854 1.00 86.19 98 GLY A N 1
ATOM 782 C CA . GLY A 1 98 ?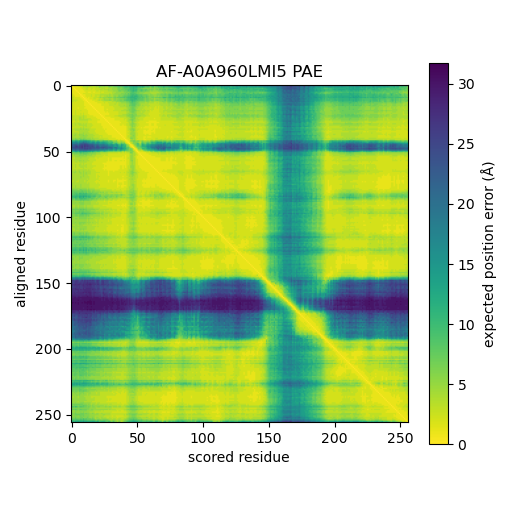 14.873 2.640 -5.751 1.00 86.19 98 GLY A CA 1
ATOM 783 C C . GLY A 1 98 ? 14.712 1.118 -5.682 1.00 86.19 98 GLY A C 1
ATOM 784 O O . GLY A 1 98 ? 15.397 0.415 -6.416 1.00 86.19 98 GLY A O 1
ATOM 785 N N . MET A 1 99 ? 13.796 0.616 -4.850 1.00 91.38 99 MET A N 1
ATOM 786 C CA . MET A 1 99 ? 13.526 -0.807 -4.642 1.00 91.38 99 MET A CA 1
ATOM 787 C C . MET A 1 99 ? 12.017 -1.102 -4.804 1.00 91.38 99 MET A C 1
ATOM 789 O O . MET A 1 99 ? 11.354 -1.516 -3.853 1.00 91.38 99 MET A O 1
ATOM 793 N N . PRO A 1 100 ? 11.429 -0.880 -6.001 1.00 92.50 100 PRO A N 1
ATOM 794 C CA . PRO A 1 100 ? 9.990 -1.075 -6.223 1.00 92.50 100 PRO A CA 1
ATOM 795 C C . PRO A 1 100 ? 9.545 -2.533 -6.023 1.00 92.50 100 PRO A C 1
ATOM 797 O O . PRO A 1 100 ? 8.443 -2.786 -5.542 1.00 92.50 100 PRO A O 1
ATOM 800 N N . LEU A 1 101 ? 10.424 -3.486 -6.336 1.00 95.56 101 LEU A N 1
ATOM 801 C CA . LEU A 1 101 ? 10.214 -4.915 -6.108 1.00 95.56 101 LEU A CA 1
ATOM 802 C C . LEU A 1 101 ? 10.052 -5.225 -4.607 1.00 95.56 101 LEU A C 1
ATOM 804 O O . LEU A 1 101 ? 9.076 -5.855 -4.198 1.00 95.56 101 LEU A O 1
ATOM 808 N N . ASP A 1 102 ? 10.932 -4.684 -3.763 1.00 94.62 102 ASP A N 1
ATOM 809 C CA . ASP A 1 102 ? 10.835 -4.857 -2.309 1.00 94.62 102 ASP A CA 1
ATOM 810 C C . ASP A 1 102 ? 9.587 -4.171 -1.744 1.00 94.62 102 ASP A C 1
ATOM 812 O O . ASP A 1 102 ? 8.957 -4.680 -0.810 1.00 94.62 102 ASP A O 1
ATOM 816 N N . ASN A 1 103 ? 9.186 -3.031 -2.318 1.00 95.31 103 ASN A N 1
ATOM 817 C CA . ASN A 1 103 ? 7.937 -2.377 -1.945 1.00 95.31 103 ASN A CA 1
ATOM 818 C C . ASN A 1 103 ? 6.726 -3.286 -2.203 1.00 95.31 103 ASN A C 1
ATOM 820 O O . ASN A 1 103 ? 5.877 -3.415 -1.318 1.00 95.31 103 ASN A O 1
ATOM 824 N N . MET A 1 104 ? 6.672 -3.970 -3.353 1.00 96.56 104 MET A N 1
ATOM 825 C CA . MET A 1 104 ? 5.613 -4.941 -3.646 1.00 96.56 104 MET A CA 1
ATOM 826 C C . MET A 1 104 ? 5.633 -6.117 -2.663 1.00 96.56 104 MET A C 1
ATOM 828 O O . MET A 1 104 ? 4.589 -6.453 -2.101 1.00 96.56 104 MET A O 1
ATOM 832 N N . SER A 1 105 ? 6.806 -6.696 -2.378 1.00 96.25 105 SER A N 1
ATOM 833 C CA . SER A 1 105 ? 6.926 -7.787 -1.399 1.00 96.25 105 SER A CA 1
ATOM 834 C C . SER A 1 105 ? 6.344 -7.389 -0.039 1.00 96.25 105 SER A C 1
ATOM 836 O O . SER A 1 105 ? 5.541 -8.113 0.553 1.00 96.25 105 SER A O 1
ATOM 838 N N . ASN A 1 106 ? 6.680 -6.182 0.429 1.00 95.44 106 ASN A N 1
ATOM 839 C CA . ASN A 1 106 ? 6.130 -5.639 1.668 1.00 95.44 106 ASN A CA 1
ATOM 840 C C . ASN A 1 106 ? 4.630 -5.350 1.565 1.00 95.44 106 ASN A C 1
ATOM 842 O O . ASN A 1 106 ? 3.903 -5.605 2.518 1.00 95.44 106 ASN A O 1
ATOM 846 N N . THR A 1 107 ? 4.151 -4.851 0.427 1.00 97.25 107 THR A N 1
ATOM 847 C CA . THR A 1 107 ? 2.728 -4.570 0.192 1.00 97.25 107 THR A CA 1
ATOM 848 C C . THR A 1 107 ? 1.886 -5.831 0.356 1.00 97.25 107 THR A C 1
ATOM 850 O O . THR A 1 107 ? 0.926 -5.842 1.132 1.00 97.25 107 THR A O 1
ATOM 853 N N . VAL A 1 108 ? 2.295 -6.925 -0.292 1.00 96.44 108 VAL A N 1
ATOM 854 C CA . VAL A 1 108 ? 1.618 -8.225 -0.191 1.00 96.44 108 VAL A CA 1
ATOM 855 C C . VAL A 1 108 ? 1.704 -8.781 1.229 1.00 96.44 108 VAL A C 1
ATOM 857 O O . VAL A 1 108 ? 0.703 -9.249 1.776 1.00 96.44 108 VAL A O 1
ATOM 860 N N . ARG A 1 109 ? 2.859 -8.658 1.888 1.00 95.56 109 ARG A N 1
ATOM 861 C CA . ARG A 1 109 ? 3.014 -9.092 3.280 1.00 95.56 109 ARG A CA 1
ATOM 862 C C . ARG A 1 109 ? 2.118 -8.316 4.241 1.00 95.56 109 ARG A C 1
ATOM 864 O O . ARG A 1 109 ? 1.512 -8.914 5.130 1.00 95.56 109 ARG A O 1
ATOM 871 N N . ILE A 1 110 ? 2.042 -6.997 4.087 1.00 96.00 110 ILE A N 1
ATOM 872 C CA . ILE A 1 110 ? 1.283 -6.124 4.983 1.00 96.00 110 ILE A CA 1
ATOM 873 C C . ILE A 1 110 ? -0.218 -6.368 4.805 1.00 96.00 110 ILE A C 1
ATOM 875 O O . ILE A 1 110 ? -0.903 -6.620 5.798 1.00 96.00 110 ILE A O 1
ATOM 879 N N . PHE A 1 111 ? -0.717 -6.338 3.568 1.00 97.19 111 PHE A N 1
ATOM 880 C CA . PHE A 1 111 ? -2.158 -6.300 3.301 1.00 97.19 111 PHE A CA 1
ATOM 881 C C . PHE A 1 111 ? -2.782 -7.658 2.976 1.00 97.19 111 PHE A C 1
ATOM 883 O O . PHE A 1 111 ? -3.970 -7.847 3.218 1.00 97.19 111 PHE A O 1
ATOM 890 N N . LEU A 1 112 ? -2.005 -8.622 2.477 1.00 96.38 112 LEU A N 1
ATOM 891 C CA . LEU A 1 112 ? -2.503 -9.951 2.089 1.00 96.38 112 LEU A CA 1
ATOM 892 C C . LEU A 1 112 ? -1.947 -11.084 2.968 1.00 96.38 112 LEU A C 1
ATOM 894 O O . LEU A 1 112 ? -2.375 -12.238 2.842 1.00 96.38 112 LEU A O 1
ATOM 898 N N . GLY A 1 113 ? -1.039 -10.758 3.897 1.00 94.81 113 GLY A N 1
ATOM 899 C CA . GLY A 1 113 ? -0.486 -11.705 4.867 1.00 94.81 113 GLY A CA 1
ATOM 900 C C . GLY A 1 113 ? 0.311 -12.833 4.215 1.00 94.81 113 GLY A C 1
ATOM 901 O O . GLY A 1 113 ? 0.404 -13.921 4.781 1.00 94.81 113 GLY A O 1
ATOM 902 N N . THR A 1 114 ? 0.843 -12.596 3.016 1.00 93.38 114 THR A N 1
ATOM 903 C CA . THR A 1 114 ? 1.586 -13.585 2.229 1.00 93.38 114 THR A CA 1
ATOM 904 C C . THR A 1 114 ? 3.006 -13.095 1.994 1.00 93.38 114 THR A C 1
ATOM 906 O O . THR A 1 114 ? 3.232 -11.913 1.751 1.00 93.38 114 THR A O 1
ATOM 909 N N . ARG A 1 115 ? 3.974 -14.004 2.103 1.00 92.81 115 ARG A N 1
ATOM 910 C CA . ARG A 1 115 ? 5.391 -13.720 1.866 1.00 92.81 115 ARG A CA 1
ATOM 911 C C . ARG A 1 115 ? 5.735 -14.100 0.434 1.00 92.81 115 ARG A C 1
ATOM 913 O O . ARG A 1 115 ? 5.556 -15.252 0.057 1.00 92.81 115 ARG A O 1
ATOM 920 N N . LEU A 1 116 ? 6.187 -13.128 -0.352 1.00 92.44 116 LEU A N 1
ATOM 921 C CA . LEU A 1 116 ? 6.622 -13.329 -1.739 1.00 92.44 116 LEU A CA 1
ATOM 922 C C . LEU A 1 116 ? 8.103 -12.990 -1.947 1.00 92.44 116 LEU A C 1
ATOM 924 O O . LEU A 1 116 ? 8.596 -13.080 -3.062 1.00 92.44 116 LEU A O 1
ATOM 928 N N . GLU A 1 117 ? 8.832 -12.626 -0.890 1.00 93.00 117 GLU A N 1
ATOM 929 C CA . GLU A 1 117 ? 10.224 -12.174 -0.977 1.00 93.00 117 GLU A CA 1
ATOM 930 C C . GLU A 1 117 ? 11.132 -13.224 -1.642 1.00 93.00 117 GLU A C 1
ATOM 932 O O . GLU A 1 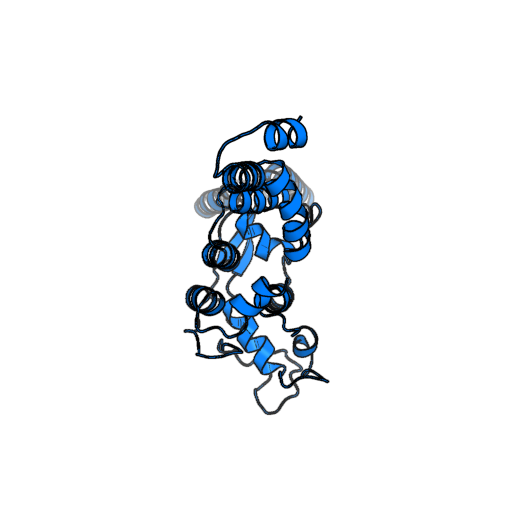117 ? 11.978 -12.881 -2.458 1.00 93.00 117 GLU A O 1
ATOM 937 N N . CYS A 1 118 ? 10.938 -14.515 -1.346 1.00 94.62 118 CYS A N 1
ATOM 938 C CA . CYS A 1 118 ? 11.724 -15.584 -1.974 1.00 94.62 118 CYS A CA 1
ATOM 939 C C . CYS A 1 118 ? 11.441 -15.703 -3.481 1.00 94.62 118 CYS A C 1
ATOM 941 O O . CYS A 1 118 ? 12.372 -15.915 -4.256 1.00 94.62 118 CYS A O 1
ATOM 943 N N . ALA A 1 119 ? 10.180 -15.483 -3.876 1.00 96.00 119 ALA A N 1
ATOM 944 C CA . ALA A 1 119 ? 9.717 -15.515 -5.262 1.00 96.00 119 ALA A CA 1
ATOM 945 C C . ALA A 1 119 ? 10.328 -14.404 -6.135 1.00 96.00 119 ALA A C 1
ATOM 947 O O . ALA A 1 119 ? 10.201 -14.438 -7.350 1.00 96.00 119 ALA A O 1
ATOM 948 N N . GLN A 1 120 ? 11.042 -13.438 -5.555 1.00 95.19 120 GLN A N 1
ATOM 949 C CA . GLN A 1 120 ? 11.768 -12.420 -6.316 1.00 95.19 120 GLN A CA 1
ATOM 950 C C . GLN A 1 120 ? 12.914 -13.013 -7.148 1.00 95.19 120 GLN A C 1
ATOM 952 O O . GLN A 1 120 ? 13.149 -12.579 -8.277 1.00 95.19 120 GLN A O 1
ATOM 957 N N . CYS A 1 121 ? 13.606 -14.026 -6.616 1.00 95.25 121 CYS A N 1
ATOM 958 C CA . CYS A 1 121 ? 14.808 -14.597 -7.234 1.00 95.25 121 CYS A CA 1
ATOM 959 C C . CYS A 1 121 ? 14.601 -16.015 -7.783 1.00 95.25 121 CYS A C 1
ATOM 961 O O . CYS A 1 121 ? 15.284 -16.396 -8.728 1.00 95.25 121 CYS A O 1
ATOM 963 N N . HIS A 1 122 ? 13.694 -16.794 -7.194 1.00 96.12 122 HIS A N 1
ATOM 964 C CA . HIS A 1 122 ? 13.389 -18.168 -7.595 1.00 96.12 122 HIS A CA 1
ATOM 965 C C . HIS A 1 122 ? 11.978 -18.541 -7.135 1.00 96.12 122 HIS A C 1
ATOM 967 O O . HIS A 1 122 ? 11.497 -17.966 -6.168 1.00 96.12 122 HIS A O 1
ATOM 973 N N . ASP A 1 123 ? 11.336 -19.532 -7.747 1.00 96.31 123 ASP A N 1
ATOM 974 C CA . ASP A 1 123 ? 10.058 -20.085 -7.278 1.00 96.31 123 ASP A CA 1
ATOM 975 C C . ASP A 1 123 ? 10.083 -20.361 -5.769 1.00 96.31 123 ASP A C 1
ATOM 977 O O . ASP A 1 123 ? 11.065 -20.880 -5.222 1.00 96.31 123 ASP A O 1
ATOM 981 N N . HIS A 1 124 ? 9.005 -19.994 -5.074 1.00 94.44 124 HIS A N 1
ATOM 982 C CA . HIS A 1 124 ? 8.966 -20.061 -3.622 1.00 94.44 124 HIS A CA 1
ATOM 983 C C . HIS A 1 124 ? 9.158 -21.518 -3.144 1.00 94.44 124 HIS A C 1
ATOM 985 O O . HIS A 1 124 ? 8.418 -22.409 -3.550 1.00 94.44 124 HIS A O 1
ATOM 991 N N . PRO A 1 125 ? 10.104 -21.802 -2.228 1.00 93.44 125 PRO A N 1
ATOM 992 C CA . PRO A 1 125 ? 10.511 -23.179 -1.929 1.00 93.44 125 PRO A CA 1
ATOM 993 C C . PRO A 1 125 ? 9.475 -23.967 -1.113 1.00 93.44 125 PRO A C 1
ATOM 995 O O . PRO A 1 125 ? 9.514 -25.194 -1.072 1.00 93.44 125 PRO A O 1
ATOM 998 N N . PHE A 1 126 ? 8.561 -23.265 -0.439 1.00 92.25 126 PHE A N 1
ATOM 999 C CA . PHE A 1 126 ? 7.570 -23.848 0.477 1.00 92.25 126 PHE A CA 1
ATOM 1000 C C . PHE A 1 126 ? 6.126 -23.414 0.188 1.00 92.25 126 PHE A C 1
ATOM 1002 O O . PHE A 1 126 ? 5.247 -23.618 1.019 1.00 92.25 126 PHE A O 1
ATOM 1009 N N . ASP A 1 127 ? 5.883 -22.755 -0.944 1.00 92.44 127 ASP A N 1
ATOM 1010 C CA . ASP A 1 127 ? 4.558 -22.248 -1.318 1.00 92.44 127 ASP A CA 1
ATOM 1011 C C . ASP A 1 127 ? 4.410 -22.361 -2.839 1.00 92.44 127 ASP A C 1
ATOM 1013 O O . ASP A 1 127 ? 5.387 -22.568 -3.550 1.00 92.44 127 ASP A O 1
ATOM 1017 N N . LYS A 1 128 ? 3.189 -22.242 -3.343 1.00 92.88 128 LYS A N 1
ATOM 1018 C CA . LYS A 1 128 ? 2.851 -22.440 -4.759 1.00 92.88 128 LYS A CA 1
ATOM 1019 C C . LYS A 1 128 ? 3.255 -21.284 -5.681 1.00 92.88 128 LYS A C 1
ATOM 1021 O O . LYS A 1 128 ? 2.984 -21.359 -6.873 1.00 92.88 128 LYS A O 1
ATOM 1026 N N . TRP A 1 129 ? 3.793 -20.198 -5.133 1.00 95.56 129 TRP A N 1
ATOM 1027 C CA . TRP A 1 129 ? 4.066 -18.978 -5.889 1.00 95.56 129 TRP A CA 1
ATOM 1028 C C . TRP A 1 129 ? 5.334 -19.125 -6.716 1.00 95.56 129 TRP A C 1
ATOM 1030 O O . TRP A 1 129 ? 6.418 -19.345 -6.171 1.00 95.56 129 TRP A O 1
ATOM 1040 N N . SER A 1 130 ? 5.189 -18.962 -8.025 1.00 96.69 130 SER A N 1
ATOM 1041 C CA . SER A 1 130 ? 6.314 -18.908 -8.949 1.00 96.69 130 SER A CA 1
ATOM 1042 C C . SER A 1 130 ? 6.985 -17.533 -8.942 1.00 96.69 130 SER A C 1
ATOM 1044 O O . SER A 1 130 ? 6.406 -16.533 -8.502 1.00 96.69 130 SER A O 1
ATOM 1046 N N . GLN A 1 131 ? 8.199 -17.463 -9.488 1.00 97.44 131 GLN A N 1
ATOM 1047 C CA . GLN A 1 131 ? 8.863 -16.193 -9.758 1.00 97.44 131 GLN A CA 1
ATOM 1048 C C . GLN A 1 131 ? 8.018 -15.328 -10.701 1.00 97.44 131 GLN A C 1
ATOM 1050 O O . GLN A 1 131 ? 7.901 -14.121 -10.495 1.00 97.44 131 GLN A O 1
ATOM 1055 N N . LEU A 1 132 ? 7.352 -15.931 -11.691 1.00 97.81 132 LEU A N 1
ATOM 1056 C CA . LEU A 1 132 ? 6.451 -15.198 -12.579 1.00 97.81 132 LEU A CA 1
ATOM 1057 C C . LEU A 1 132 ? 5.305 -14.531 -11.807 1.00 97.81 132 LEU A C 1
ATOM 1059 O O . LEU A 1 132 ? 5.073 -13.342 -12.014 1.00 97.81 132 LEU A O 1
ATOM 1063 N N . ASP A 1 133 ? 4.648 -15.242 -10.883 1.00 97.19 133 ASP A N 1
ATOM 1064 C CA . ASP A 1 133 ? 3.549 -14.684 -10.074 1.00 97.19 133 ASP A CA 1
ATOM 1065 C C . ASP A 1 133 ? 4.003 -13.448 -9.281 1.00 97.19 133 ASP A C 1
ATOM 1067 O O . ASP A 1 133 ? 3.277 -12.456 -9.167 1.00 97.19 133 ASP A O 1
ATOM 1071 N N . TYR A 1 134 ? 5.234 -13.478 -8.761 1.00 97.62 134 TYR A N 1
ATOM 1072 C CA . TYR A 1 134 ? 5.825 -12.333 -8.078 1.00 97.62 134 TYR A CA 1
ATOM 1073 C C . TYR A 1 134 ? 5.969 -11.120 -9.001 1.00 97.62 134 TYR A C 1
ATOM 1075 O O . TYR A 1 134 ? 5.523 -10.020 -8.658 1.00 97.62 134 TYR A O 1
ATOM 1083 N N . PHE A 1 135 ? 6.569 -11.308 -10.179 1.00 98.12 135 PHE A N 1
ATOM 1084 C CA . PHE A 1 135 ? 6.741 -10.214 -11.131 1.00 98.12 135 PHE A CA 1
ATOM 1085 C C . PHE A 1 135 ? 5.392 -9.708 -11.660 1.00 98.12 135 PHE A C 1
ATOM 1087 O O . PHE A 1 135 ? 5.244 -8.508 -11.880 1.00 98.12 135 PHE A O 1
ATOM 1094 N N . GLN A 1 136 ? 4.390 -10.576 -11.809 1.00 97.75 136 GLN A N 1
ATOM 1095 C CA . GLN A 1 136 ? 3.037 -10.176 -12.204 1.00 97.75 136 GLN A CA 1
ATOM 1096 C C . GLN A 1 136 ? 2.364 -9.284 -11.158 1.00 97.75 136 GLN A C 1
ATOM 1098 O O . GLN A 1 136 ? 1.730 -8.292 -11.515 1.00 97.75 136 GLN A O 1
ATOM 1103 N N . MET A 1 137 ? 2.554 -9.576 -9.871 1.00 97.62 137 MET A N 1
ATOM 1104 C CA . MET A 1 137 ? 2.108 -8.683 -8.802 1.00 97.62 137 MET A CA 1
ATOM 1105 C C . MET A 1 137 ? 2.882 -7.360 -8.828 1.00 97.62 137 MET A C 1
ATOM 1107 O O . MET A 1 137 ? 2.281 -6.287 -8.790 1.00 97.62 137 MET A O 1
ATOM 1111 N N . ALA A 1 138 ? 4.212 -7.417 -8.946 1.00 97.56 138 ALA A N 1
ATOM 1112 C CA . ALA A 1 138 ? 5.075 -6.234 -8.961 1.00 97.56 138 ALA A CA 1
ATOM 1113 C C . ALA A 1 138 ? 4.819 -5.298 -10.151 1.00 97.56 138 ALA A C 1
ATOM 1115 O O . ALA A 1 138 ? 5.014 -4.086 -10.030 1.00 97.56 138 ALA A O 1
ATOM 1116 N N . ALA A 1 139 ? 4.346 -5.833 -11.278 1.00 97.56 139 ALA A N 1
ATOM 1117 C CA . ALA A 1 139 ? 4.058 -5.055 -12.475 1.00 97.56 139 ALA A CA 1
ATOM 1118 C C . ALA A 1 139 ? 2.979 -3.979 -12.246 1.00 97.56 139 ALA A C 1
ATOM 1120 O O . ALA A 1 139 ? 3.086 -2.908 -12.840 1.00 97.56 139 ALA A O 1
ATOM 1121 N N . PHE A 1 140 ? 2.012 -4.191 -11.339 1.00 97.38 140 PHE A N 1
ATOM 1122 C CA . PHE A 1 140 ? 0.961 -3.200 -11.045 1.00 97.38 140 PHE A CA 1
ATOM 1123 C C . PHE A 1 140 ? 1.496 -1.863 -10.533 1.00 97.38 140 PHE A C 1
ATOM 1125 O O . PHE A 1 140 ? 0.958 -0.818 -10.879 1.00 97.38 140 PHE A O 1
ATOM 1132 N N . SER A 1 141 ? 2.536 -1.886 -9.697 1.00 96.06 141 SER A N 1
ATOM 1133 C CA . SER A 1 141 ? 3.098 -0.677 -9.086 1.00 96.06 141 SER A CA 1
ATOM 1134 C C . SER A 1 141 ? 4.434 -0.262 -9.687 1.00 96.06 141 SER A C 1
ATOM 1136 O O . SER A 1 141 ? 5.081 0.644 -9.162 1.00 96.06 141 SER A O 1
ATOM 1138 N N . ASN A 1 142 ? 4.875 -0.902 -10.773 1.00 95.12 142 ASN A N 1
ATOM 1139 C CA . ASN A 1 142 ? 6.137 -0.547 -11.417 1.00 95.12 142 ASN A CA 1
ATOM 1140 C C . ASN A 1 142 ? 6.088 0.845 -12.070 1.00 95.12 142 ASN A C 1
ATOM 1142 O O . ASN A 1 142 ? 7.134 1.436 -12.322 1.00 95.12 142 ASN A O 1
ATOM 1146 N N . GLU A 1 143 ? 4.899 1.413 -12.279 1.00 92.81 143 GLU A N 1
ATOM 1147 C CA . GLU A 1 143 ? 4.751 2.807 -12.702 1.00 92.81 143 GLU A CA 1
ATOM 1148 C C . GLU A 1 143 ? 5.134 3.824 -11.615 1.00 92.81 143 GLU A C 1
ATOM 1150 O O . GLU A 1 143 ? 5.476 4.956 -11.943 1.00 92.81 143 GLU A O 1
ATOM 1155 N N . MET A 1 144 ? 5.149 3.441 -10.332 1.00 94.00 144 MET A N 1
ATOM 1156 C CA . MET A 1 144 ? 5.436 4.353 -9.219 1.00 94.00 144 MET A CA 1
ATOM 1157 C C . MET A 1 144 ? 6.942 4.573 -9.066 1.00 94.00 144 MET A C 1
ATOM 1159 O O . MET A 1 144 ? 7.646 3.819 -8.390 1.00 94.00 144 MET A O 1
ATOM 1163 N N . GLN A 1 145 ? 7.456 5.626 -9.702 1.00 90.62 145 GLN A N 1
ATOM 1164 C CA . GLN A 1 145 ? 8.882 5.937 -9.730 1.00 90.62 145 GLN A CA 1
ATOM 1165 C C . GLN A 1 145 ? 9.223 7.108 -8.812 1.00 90.62 145 GLN A C 1
ATOM 1167 O O . GLN A 1 145 ? 8.612 8.179 -8.832 1.00 90.62 145 GLN A O 1
ATOM 1172 N N . SER A 1 146 ? 10.258 6.912 -7.997 1.00 87.12 146 SER A N 1
ATOM 1173 C CA . SER A 1 146 ? 10.801 7.979 -7.171 1.00 87.12 146 SER A CA 1
ATOM 1174 C C . SER A 1 146 ? 11.685 8.897 -8.003 1.00 87.12 146 SER A C 1
ATOM 1176 O O . SER A 1 146 ? 12.732 8.475 -8.496 1.00 87.12 146 SER A O 1
ATOM 1178 N N . ASN A 1 147 ? 11.312 10.168 -8.070 1.00 78.44 147 ASN A N 1
ATOM 1179 C CA . ASN A 1 147 ? 12.037 11.180 -8.814 1.00 78.44 147 ASN A CA 1
ATOM 1180 C C . ASN A 1 147 ? 12.508 12.311 -7.914 1.00 78.44 147 ASN A C 1
ATOM 1182 O O . ASN A 1 147 ? 11.827 12.740 -6.979 1.00 78.44 147 ASN A O 1
ATOM 1186 N N . TYR A 1 148 ? 13.692 12.816 -8.240 1.00 71.44 148 TYR A N 1
ATOM 1187 C CA . TYR A 1 148 ? 14.278 13.960 -7.576 1.00 71.44 148 TYR A CA 1
ATOM 1188 C C . TYR A 1 148 ? 13.931 15.217 -8.380 1.00 71.44 148 TYR A C 1
ATOM 1190 O O . TYR A 1 148 ? 14.579 15.512 -9.388 1.00 71.44 148 TYR A O 1
ATOM 1198 N N . ARG A 1 149 ? 12.891 15.951 -7.969 1.00 62.38 149 ARG A N 1
ATOM 1199 C CA . ARG A 1 149 ? 12.407 17.117 -8.716 1.00 62.38 149 ARG A CA 1
ATOM 1200 C C . ARG A 1 149 ? 12.900 18.417 -8.091 1.00 62.38 149 ARG A C 1
ATOM 1202 O O . ARG A 1 149 ? 12.955 18.585 -6.875 1.00 62.38 149 ARG A O 1
ATOM 1209 N N . SER A 1 150 ? 13.253 19.363 -8.954 1.00 57.84 150 SER A N 1
ATOM 1210 C CA . SER A 1 150 ? 13.353 20.773 -8.594 1.00 57.84 150 SER A CA 1
ATOM 1211 C C . SER A 1 150 ? 12.479 21.548 -9.581 1.00 57.84 150 SER A C 1
ATOM 1213 O O . SER A 1 150 ? 12.873 21.692 -10.734 1.00 57.84 150 SER A O 1
ATOM 1215 N N . PRO A 1 151 ? 11.296 22.039 -9.183 1.00 54.59 151 PRO A N 1
ATOM 1216 C CA . PRO A 1 151 ? 10.398 22.813 -10.041 1.00 54.59 151 PRO A CA 1
ATOM 1217 C C . PRO A 1 151 ? 11.081 24.058 -10.601 1.00 54.59 151 PRO A C 1
ATOM 1219 O O . PRO A 1 151 ? 10.837 24.459 -11.737 1.00 54.59 151 PRO A O 1
ATOM 1222 N N . ILE A 1 152 ? 11.989 24.642 -9.814 1.00 55.53 152 ILE A N 1
ATOM 1223 C CA . ILE A 1 152 ? 12.869 25.723 -10.253 1.00 55.53 152 ILE A CA 1
ATOM 1224 C C . ILE A 1 152 ? 13.902 25.186 -11.246 1.00 55.53 152 ILE A C 1
ATOM 1226 O O . ILE A 1 152 ? 14.111 25.816 -12.271 1.00 55.53 152 ILE A O 1
ATOM 1230 N N . GLY A 1 153 ? 14.499 24.015 -11.012 1.00 56.91 153 GLY A N 1
ATOM 1231 C CA . GLY A 1 153 ? 15.389 23.352 -11.971 1.00 56.91 153 GLY A CA 1
ATOM 1232 C C . GLY A 1 153 ? 14.735 23.041 -13.324 1.00 56.91 153 GLY A C 1
ATOM 1233 O O . GLY A 1 153 ? 15.366 23.255 -14.356 1.00 56.91 153 GLY A O 1
ATOM 1234 N N . ASP A 1 154 ? 13.474 22.605 -13.345 1.00 60.56 154 ASP A N 1
ATOM 1235 C CA . ASP A 1 154 ? 12.722 22.324 -14.577 1.00 60.56 154 ASP A CA 1
ATOM 1236 C C . ASP A 1 154 ? 12.359 23.617 -15.325 1.00 60.56 154 ASP A C 1
ATOM 1238 O O . ASP A 1 154 ? 12.581 23.717 -16.536 1.00 60.56 154 ASP A O 1
ATOM 1242 N N . LYS A 1 155 ? 11.894 24.652 -14.606 1.00 56.59 155 LYS A N 1
ATOM 1243 C CA . LYS A 1 155 ? 11.663 25.990 -15.185 1.00 56.59 155 LYS A CA 1
ATOM 1244 C C . LYS A 1 155 ? 12.963 26.629 -15.679 1.00 56.59 155 LYS A C 1
ATOM 1246 O O . LYS A 1 155 ? 12.990 27.169 -16.780 1.00 56.59 155 LYS A O 1
ATOM 1251 N N . LEU A 1 156 ? 14.055 26.525 -14.919 1.00 56.56 156 LEU A N 1
ATOM 1252 C CA . LEU A 1 156 ? 15.377 27.015 -15.314 1.00 56.56 156 LEU A CA 1
ATOM 1253 C C . LEU A 1 156 ? 15.902 26.253 -16.529 1.00 56.56 156 LEU A C 1
ATOM 1255 O O . LEU A 1 156 ? 16.373 26.896 -17.458 1.00 56.56 156 LEU A O 1
ATOM 1259 N N . LYS A 1 157 ? 15.765 24.921 -16.599 1.00 57.28 157 LYS A N 1
ATOM 1260 C CA . LYS A 1 157 ? 16.097 24.145 -17.808 1.00 57.28 157 LYS A CA 1
ATOM 1261 C C . LYS A 1 157 ? 15.341 24.659 -19.034 1.00 57.28 157 LYS A C 1
ATOM 1263 O O . LYS A 1 157 ? 15.950 24.767 -20.092 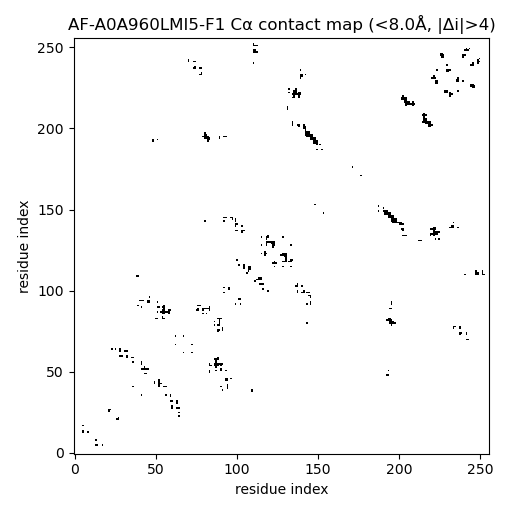1.00 57.28 157 LYS A O 1
ATOM 1268 N N . GLY A 1 158 ? 14.061 25.014 -18.898 1.00 56.41 158 GLY A N 1
ATOM 1269 C CA . GLY A 1 158 ? 13.276 25.648 -19.965 1.00 56.41 158 GLY A CA 1
ATOM 1270 C C . GLY A 1 158 ? 13.798 27.036 -20.363 1.00 56.41 158 GLY A C 1
ATOM 1271 O O . GLY A 1 158 ? 13.963 27.319 -21.549 1.00 56.41 158 GLY A O 1
ATOM 1272 N N . VAL A 1 159 ? 14.144 27.877 -19.383 1.00 55.53 159 VAL A N 1
ATOM 1273 C CA . VAL A 1 159 ? 14.706 29.226 -19.602 1.00 55.53 159 VAL A CA 1
ATOM 1274 C C . VAL A 1 159 ? 16.114 29.176 -20.211 1.00 55.53 159 VAL A C 1
ATOM 1276 O O . VAL A 1 159 ? 16.439 30.000 -21.064 1.00 55.53 159 VAL A O 1
ATOM 1279 N N . PHE A 1 160 ? 16.946 28.208 -19.817 1.00 53.69 160 PHE A N 1
ATOM 1280 C CA . PHE A 1 160 ? 18.293 28.003 -20.353 1.00 53.69 160 PHE A CA 1
ATOM 1281 C C . PHE A 1 160 ? 18.276 27.326 -21.730 1.00 53.69 160 PHE A C 1
ATOM 1283 O O . PHE A 1 160 ? 19.035 27.753 -22.596 1.00 53.69 160 PHE A O 1
ATOM 1290 N N . LYS A 1 161 ? 17.365 26.371 -21.991 1.00 51.62 161 LYS A N 1
ATOM 1291 C CA . LYS A 1 161 ? 17.127 25.835 -23.348 1.00 51.62 161 LYS A CA 1
ATOM 1292 C C . LYS A 1 161 ? 16.639 26.920 -24.313 1.00 51.62 161 LYS A C 1
ATOM 1294 O O . LYS A 1 161 ? 17.096 26.974 -25.447 1.00 51.62 161 LYS A O 1
ATOM 1299 N N . GLY A 1 162 ? 15.793 27.848 -23.857 1.00 45.34 162 GLY A N 1
ATOM 1300 C CA . GLY A 1 162 ? 15.392 29.025 -24.644 1.00 45.34 162 GLY A CA 1
ATOM 1301 C C . GLY A 1 162 ? 16.524 30.036 -24.897 1.00 45.34 162 GLY A C 1
ATOM 1302 O O . GLY A 1 162 ? 16.377 30.937 -25.722 1.00 45.34 162 GLY A O 1
ATOM 1303 N N . ARG A 1 163 ? 17.666 29.894 -24.210 1.00 46.25 163 ARG A N 1
ATOM 1304 C CA . ARG A 1 163 ? 18.823 30.799 -24.276 1.00 46.25 163 ARG A CA 1
ATOM 1305 C C . ARG A 1 163 ? 20.002 30.255 -25.088 1.00 46.25 163 ARG A C 1
ATOM 1307 O O . ARG A 1 163 ? 21.044 30.909 -25.110 1.00 46.25 163 ARG A O 1
ATOM 1314 N N . GLU A 1 164 ? 19.827 29.174 -25.855 1.00 45.94 164 GLU A N 1
ATOM 1315 C CA . GLU A 1 164 ? 20.815 28.662 -26.833 1.00 45.94 164 GLU A CA 1
ATOM 1316 C C . GLU A 1 164 ? 21.100 29.609 -28.029 1.00 45.94 164 GLU A C 1
ATOM 1318 O O . GLU A 1 164 ? 21.658 29.216 -29.051 1.00 45.94 164 GLU A O 1
ATOM 1323 N N . ARG A 1 165 ? 20.791 30.907 -27.916 1.00 47.97 165 ARG A N 1
ATOM 1324 C CA . ARG A 1 165 ? 21.107 31.929 -28.927 1.00 47.97 165 ARG A CA 1
ATOM 1325 C C . ARG A 1 165 ? 21.759 33.203 -28.375 1.00 47.97 165 ARG A C 1
ATOM 1327 O O . ARG A 1 165 ? 21.577 34.278 -28.939 1.00 47.97 165 ARG A O 1
ATOM 1334 N N . LYS A 1 166 ? 22.590 33.118 -27.329 1.00 46.34 166 LYS A N 1
ATOM 1335 C CA . LYS A 1 166 ? 23.604 34.166 -27.071 1.00 46.34 166 LYS A CA 1
ATOM 1336 C C . LYS A 1 166 ? 25.012 33.573 -27.006 1.00 46.34 166 LYS A C 1
ATOM 1338 O O . LYS A 1 166 ? 25.488 33.168 -25.956 1.00 46.34 166 LYS A O 1
ATOM 1343 N N . LYS A 1 167 ? 25.672 33.586 -28.167 1.00 50.53 167 LYS A N 1
ATOM 1344 C CA . LYS A 1 167 ? 27.045 33.140 -28.474 1.00 50.53 167 LYS A CA 1
ATOM 1345 C C . LYS A 1 167 ? 28.191 33.873 -27.735 1.00 50.53 167 LYS A C 1
ATOM 1347 O O . LYS A 1 167 ? 29.331 33.745 -28.155 1.00 50.53 167 LYS A O 1
ATOM 1352 N N . ASN A 1 168 ? 27.946 34.610 -26.648 1.00 48.69 168 ASN A N 1
ATOM 1353 C CA . ASN A 1 168 ? 28.937 35.551 -26.095 1.00 48.69 168 ASN A CA 1
ATOM 1354 C C . ASN A 1 168 ? 29.198 35.379 -24.585 1.00 48.69 168 ASN A C 1
ATOM 1356 O O . ASN A 1 168 ? 29.204 36.360 -23.846 1.00 48.69 168 ASN A O 1
ATOM 1360 N N . MET A 1 169 ? 29.434 34.156 -24.110 1.00 51.12 169 MET A N 1
ATOM 1361 C CA . MET A 1 169 ? 30.183 33.942 -22.863 1.00 51.12 169 MET A CA 1
ATOM 1362 C C . MET A 1 169 ? 31.398 33.086 -23.195 1.00 51.12 169 MET A C 1
ATOM 1364 O O . MET A 1 169 ? 31.248 31.997 -23.746 1.00 51.12 169 MET A O 1
ATOM 1368 N N . ALA A 1 170 ? 32.595 33.595 -22.898 1.00 54.41 170 ALA A N 1
ATOM 1369 C CA . ALA A 1 170 ? 33.807 32.791 -22.965 1.00 54.41 170 ALA A CA 1
ATOM 1370 C C . ALA A 1 170 ? 33.627 31.585 -22.025 1.00 54.41 170 ALA A C 1
ATOM 1372 O O . ALA A 1 170 ? 33.217 31.786 -20.877 1.00 54.41 170 ALA A O 1
ATOM 1373 N N . PRO A 1 171 ? 33.857 30.342 -22.482 1.00 56.97 171 PRO A N 1
ATOM 1374 C CA . PRO A 1 171 ? 33.788 29.204 -21.586 1.00 56.97 171 PRO A CA 1
ATOM 1375 C C . PRO A 1 171 ? 34.930 29.356 -20.578 1.00 56.97 171 PRO A C 1
ATOM 1377 O O . PRO A 1 171 ? 36.096 29.309 -20.963 1.00 56.97 171 PRO A O 1
ATOM 1380 N N . GLY A 1 172 ? 34.591 29.582 -19.304 1.00 65.44 172 GLY A N 1
ATOM 1381 C CA . GLY A 1 172 ? 35.563 29.545 -18.209 1.00 65.44 172 GLY A CA 1
ATOM 1382 C C . GLY A 1 172 ? 36.312 28.212 -18.192 1.00 65.44 172 GLY A C 1
ATOM 1383 O O . GLY A 1 172 ? 35.906 27.249 -18.858 1.00 65.44 172 GLY A O 1
ATOM 1384 N N . THR A 1 173 ? 37.406 28.140 -17.443 1.00 78.31 173 THR A N 1
ATOM 1385 C CA . THR A 1 173 ? 38.209 26.916 -17.338 1.00 78.31 173 THR A CA 1
ATOM 1386 C C . THR A 1 173 ? 37.360 25.736 -16.844 1.00 78.31 173 THR A C 1
ATOM 1388 O O . THR A 1 173 ? 36.297 25.899 -16.240 1.00 78.31 173 THR A O 1
ATOM 1391 N N . ARG A 1 174 ? 37.809 24.502 -17.107 1.00 76.12 174 ARG A N 1
ATOM 1392 C CA . ARG A 1 174 ? 37.085 23.287 -16.685 1.00 76.12 174 ARG A CA 1
ATOM 1393 C C . ARG A 1 174 ? 36.853 23.248 -15.166 1.00 76.12 174 ARG A C 1
ATOM 1395 O O . ARG A 1 174 ? 35.823 22.738 -14.734 1.00 76.12 174 ARG A O 1
ATOM 1402 N N . GLU A 1 175 ? 37.776 23.813 -14.389 1.00 76.38 175 GLU A N 1
ATOM 1403 C CA . GLU A 1 175 ? 37.680 23.956 -12.931 1.00 76.38 175 GLU A CA 1
ATOM 1404 C C . GLU A 1 175 ? 36.629 24.992 -12.520 1.00 76.38 175 GLU A C 1
ATOM 1406 O O . GLU A 1 175 ? 35.774 24.687 -11.693 1.00 76.38 175 GLU A O 1
ATOM 1411 N N . GLU A 1 176 ? 36.596 26.167 -13.154 1.00 71.31 176 GLU A N 1
ATOM 1412 C CA . GLU A 1 176 ? 35.569 27.190 -12.893 1.00 71.31 176 GLU A CA 1
ATOM 1413 C C . GLU A 1 176 ? 34.159 26.688 -13.232 1.00 71.31 176 GLU A C 1
ATOM 1415 O O . GLU A 1 176 ? 33.199 26.943 -12.503 1.00 71.31 176 GLU A O 1
ATOM 1420 N N . GLN A 1 177 ? 34.021 25.916 -14.314 1.00 73.81 177 GLN A N 1
ATOM 1421 C CA . GLN A 1 177 ? 32.751 25.280 -14.671 1.00 73.81 177 GLN A CA 1
ATOM 1422 C C . GLN A 1 177 ? 32.337 24.199 -13.662 1.00 73.81 177 GLN A C 1
ATOM 1424 O O . GLN A 1 177 ? 31.143 24.046 -13.391 1.00 73.81 177 GLN A O 1
ATOM 1429 N N . ALA A 1 178 ? 33.293 23.443 -13.114 1.00 76.44 178 ALA A N 1
ATOM 1430 C CA . ALA A 1 178 ? 33.029 22.445 -12.080 1.00 76.44 178 ALA A CA 1
ATOM 1431 C C . ALA A 1 178 ? 32.600 23.111 -10.763 1.00 76.44 178 ALA A C 1
ATOM 1433 O O . ALA A 1 178 ? 31.545 22.762 -10.234 1.00 76.44 178 ALA A O 1
ATOM 1434 N N . ALA A 1 179 ? 33.329 24.138 -10.316 1.00 77.62 179 ALA A N 1
ATOM 1435 C CA . ALA A 1 179 ? 33.009 24.914 -9.118 1.00 77.62 179 ALA A CA 1
ATOM 1436 C C . ALA A 1 179 ? 31.646 25.617 -9.231 1.00 77.62 179 ALA A C 1
ATOM 1438 O O . ALA A 1 179 ? 30.854 25.614 -8.291 1.00 77.62 179 ALA A O 1
ATOM 1439 N N . MET A 1 180 ? 31.312 26.159 -10.408 1.00 74.75 180 MET A N 1
ATOM 1440 C CA . MET A 1 180 ? 29.997 26.758 -10.649 1.00 74.75 180 MET A CA 1
ATOM 1441 C C . MET A 1 180 ? 28.868 25.718 -10.611 1.00 74.75 180 MET A C 1
ATOM 1443 O O . MET A 1 180 ? 27.790 26.006 -10.089 1.00 74.75 180 MET A O 1
ATOM 1447 N N . ARG A 1 181 ? 29.092 24.502 -11.132 1.00 72.88 181 ARG A N 1
ATOM 1448 C CA . ARG A 1 181 ? 28.117 23.401 -11.021 1.00 72.88 181 ARG A CA 1
ATOM 1449 C C . ARG A 1 181 ? 27.931 22.954 -9.577 1.00 72.88 181 ARG A C 1
ATOM 1451 O O . ARG A 1 181 ? 26.795 22.704 -9.191 1.00 72.88 181 ARG A O 1
ATOM 1458 N N . GLU A 1 182 ? 29.007 22.863 -8.807 1.00 73.81 182 GLU A N 1
ATOM 1459 C CA . GLU A 1 182 ? 28.976 22.487 -7.391 1.00 73.81 182 GLU A CA 1
ATOM 1460 C C . GLU A 1 182 ? 28.241 23.537 -6.549 1.00 73.81 182 GLU A C 1
ATOM 1462 O O . GLU A 1 182 ? 27.270 23.210 -5.870 1.00 73.81 182 GLU A O 1
ATOM 1467 N N . ALA A 1 183 ? 28.596 24.818 -6.691 1.00 73.69 183 ALA A N 1
ATOM 1468 C CA . ALA A 1 183 ? 27.910 25.917 -6.015 1.00 73.69 183 ALA A CA 1
ATOM 1469 C C . ALA A 1 183 ? 26.420 25.978 -6.387 1.00 73.69 183 ALA A C 1
ATOM 1471 O O . ALA A 1 183 ? 25.561 26.150 -5.523 1.00 73.69 183 ALA A O 1
ATOM 1472 N N . PHE A 1 184 ? 26.085 25.776 -7.667 1.00 72.44 184 PHE A N 1
ATOM 1473 C CA . PHE A 1 184 ? 24.692 25.693 -8.101 1.00 72.44 184 PHE A CA 1
ATOM 1474 C C . PHE A 1 184 ? 23.975 24.476 -7.506 1.00 72.44 184 PHE A C 1
ATOM 1476 O O . PHE A 1 184 ? 22.811 24.582 -7.124 1.00 72.44 184 PHE A O 1
ATOM 1483 N N . GLN A 1 185 ? 24.640 23.321 -7.406 1.00 66.00 185 GLN A N 1
ATOM 1484 C CA . GLN A 1 185 ? 24.068 22.137 -6.767 1.00 66.00 185 GLN A CA 1
ATOM 1485 C C . GLN A 1 185 ? 23.788 22.371 -5.284 1.00 66.00 185 GLN A C 1
ATOM 1487 O O . GLN A 1 185 ? 22.694 22.022 -4.852 1.00 66.00 185 GLN A O 1
ATOM 1492 N N . GLU A 1 186 ? 24.704 22.995 -4.544 1.00 68.75 186 GLU A N 1
ATOM 1493 C CA . GLU A 1 186 ? 24.527 23.313 -3.122 1.00 68.75 186 GLU A CA 1
ATOM 1494 C C . GLU A 1 186 ? 23.432 24.363 -2.890 1.00 68.75 186 GLU A C 1
ATOM 1496 O O . GLU A 1 186 ? 22.560 24.158 -2.046 1.00 68.75 186 GLU A O 1
ATOM 1501 N N . VAL A 1 187 ? 23.372 25.424 -3.705 1.00 70.25 187 VAL A N 1
ATOM 1502 C CA . VAL A 1 187 ? 22.281 26.422 -3.654 1.00 70.25 187 VAL A CA 1
ATOM 1503 C C . VAL A 1 187 ? 20.927 25.791 -3.972 1.00 70.25 187 VAL A C 1
ATOM 1505 O O . VAL A 1 187 ? 19.914 26.126 -3.360 1.00 70.25 187 VAL A O 1
ATOM 1508 N N . MET A 1 188 ? 20.892 24.865 -4.931 1.00 66.06 188 MET A N 1
ATOM 1509 C CA . MET A 1 188 ? 19.655 24.205 -5.337 1.00 66.06 188 MET A CA 1
ATOM 1510 C C . MET A 1 188 ? 19.282 23.025 -4.444 1.00 66.06 188 MET A C 1
ATOM 1512 O O . MET A 1 188 ? 18.142 22.581 -4.534 1.00 66.06 188 MET A O 1
ATOM 1516 N N . ARG A 1 189 ? 20.189 22.515 -3.600 1.00 64.75 189 ARG A N 1
ATOM 1517 C CA . ARG A 1 189 ? 20.000 21.329 -2.743 1.00 64.75 189 ARG A CA 1
ATOM 1518 C C . ARG A 1 189 ? 18.799 21.420 -1.791 1.00 64.75 189 ARG A C 1
ATOM 1520 O O . ARG A 1 189 ? 18.127 20.405 -1.638 1.00 64.75 189 ARG A O 1
ATOM 1527 N N . PRO A 1 190 ? 18.470 22.580 -1.191 1.00 61.84 190 PRO A N 1
ATOM 1528 C CA . PRO A 1 190 ? 17.263 22.735 -0.375 1.00 61.84 190 PRO A CA 1
ATOM 1529 C C . PRO A 1 190 ? 15.970 22.804 -1.203 1.00 61.84 190 PRO A C 1
ATOM 1531 O O . PRO A 1 190 ? 14.896 22.493 -0.703 1.00 61.84 190 PRO A O 1
ATOM 1534 N N . LEU A 1 191 ? 16.057 23.195 -2.481 1.00 62.31 191 LEU A N 1
ATOM 1535 C CA . LEU A 1 191 ? 14.919 23.380 -3.407 1.00 62.31 191 LEU A CA 1
ATOM 1536 C C . LEU A 1 191 ? 14.586 22.112 -4.201 1.00 62.31 191 LEU A C 1
ATOM 1538 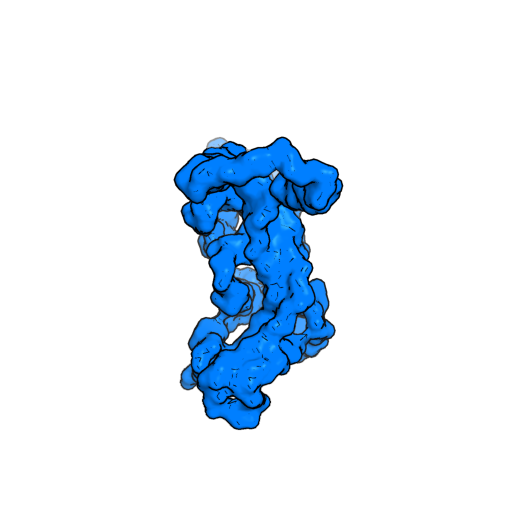O O . LEU A 1 191 ? 14.020 22.137 -5.301 1.00 62.31 191 LEU A O 1
ATOM 1542 N N . ARG A 1 192 ? 15.059 21.000 -3.673 1.00 64.12 192 ARG A N 1
ATOM 1543 C CA . ARG A 1 192 ? 15.289 19.755 -4.356 1.00 64.12 192 ARG A CA 1
ATOM 1544 C C . ARG A 1 192 ? 14.571 18.736 -3.467 1.00 64.12 192 ARG A C 1
ATOM 1546 O O . ARG A 1 192 ? 14.982 18.496 -2.336 1.00 64.12 192 ARG A O 1
ATOM 1553 N N . TYR A 1 193 ? 13.431 18.232 -3.930 1.00 69.00 193 TYR A N 1
ATOM 1554 C CA . TYR A 1 193 ? 12.575 17.354 -3.132 1.00 69.00 193 TYR A CA 1
ATOM 1555 C C . TYR A 1 193 ? 12.351 16.026 -3.831 1.00 69.00 193 TYR A C 1
ATOM 1557 O O . TYR A 1 193 ? 12.423 15.901 -5.056 1.00 69.00 193 TYR A O 1
ATOM 1565 N N . THR A 1 194 ? 12.083 15.020 -3.009 1.00 77.69 194 THR A N 1
ATOM 1566 C CA . THR A 1 194 ? 11.734 13.696 -3.502 1.00 77.69 194 THR A CA 1
ATOM 1567 C C . THR A 1 194 ? 10.230 13.651 -3.741 1.00 77.69 194 THR A C 1
ATOM 1569 O O . THR A 1 194 ? 9.451 14.068 -2.885 1.00 77.69 194 THR A O 1
ATOM 1572 N N . SER A 1 195 ? 9.843 13.165 -4.912 1.00 86.25 195 SER A N 1
ATOM 1573 C CA . SER A 1 195 ? 8.455 12.960 -5.328 1.00 86.25 195 SER A CA 1
ATOM 1574 C C . SER A 1 195 ? 8.270 11.542 -5.840 1.00 86.25 195 SER A C 1
ATOM 1576 O O . SER A 1 195 ? 9.243 10.918 -6.271 1.00 86.25 195 SER A O 1
ATOM 1578 N N . ILE A 1 196 ? 7.033 11.067 -5.831 1.00 90.81 196 ILE A N 1
ATOM 1579 C CA . ILE A 1 196 ? 6.616 9.910 -6.618 1.00 90.81 196 ILE A CA 1
ATOM 1580 C C . ILE A 1 196 ? 5.948 10.432 -7.885 1.00 90.81 196 ILE A C 1
ATOM 1582 O O . ILE A 1 196 ? 5.234 11.430 -7.841 1.00 90.81 196 ILE A O 1
ATOM 1586 N N . GLN A 1 197 ? 6.222 9.807 -9.021 1.00 90.06 197 GLN A N 1
ATOM 1587 C CA . GLN A 1 197 ? 5.530 10.081 -10.274 1.00 90.06 197 GLN A CA 1
ATOM 1588 C C . GLN A 1 197 ? 5.139 8.761 -10.910 1.00 90.06 197 GLN A C 1
ATOM 1590 O O . GLN A 1 197 ? 5.885 7.785 -10.815 1.00 90.06 197 GLN A O 1
ATOM 1595 N N . ARG A 1 198 ? 3.984 8.764 -11.568 1.00 92.25 198 ARG A N 1
ATOM 1596 C CA . ARG A 1 198 ? 3.554 7.661 -12.414 1.00 92.25 198 ARG A CA 1
ATOM 1597 C C . ARG A 1 198 ? 4.264 7.770 -13.760 1.00 92.25 198 ARG A C 1
ATOM 1599 O O . ARG A 1 198 ? 4.169 8.792 -14.439 1.00 92.25 198 ARG A O 1
ATOM 1606 N N . GLU A 1 199 ? 5.006 6.735 -14.119 1.00 91.00 199 GLU A N 1
ATOM 1607 C CA . GLU A 1 199 ? 5.696 6.606 -15.399 1.00 91.00 199 GLU A CA 1
ATOM 1608 C C . GLU A 1 199 ? 5.188 5.365 -16.131 1.00 91.00 199 GLU A C 1
ATOM 1610 O O . GLU A 1 199 ? 5.080 4.298 -15.534 1.00 91.00 199 GLU A O 1
ATOM 1615 N N . GLU A 1 200 ? 4.949 5.469 -17.440 1.00 87.69 200 GLU A N 1
ATOM 1616 C CA . GLU A 1 200 ? 4.646 4.308 -18.285 1.00 87.69 200 GLU A CA 1
ATOM 1617 C C . GLU A 1 200 ? 5.890 3.418 -18.414 1.00 87.69 200 GLU A C 1
ATOM 1619 O O . GLU A 1 200 ? 6.692 3.524 -19.346 1.00 87.69 200 GLU A O 1
ATOM 1624 N N . LYS A 1 201 ? 6.084 2.551 -17.419 1.00 89.06 201 LYS A N 1
ATOM 1625 C CA . LYS A 1 201 ? 7.257 1.693 -17.292 1.00 89.06 201 LYS A CA 1
ATOM 1626 C C . LYS A 1 201 ? 6.822 0.249 -17.119 1.00 89.06 201 LYS A C 1
ATOM 1628 O O . LYS A 1 201 ? 6.468 -0.195 -16.029 1.00 89.06 201 LYS A O 1
ATOM 1633 N N . ALA A 1 202 ? 6.921 -0.507 -18.204 1.00 93.25 202 ALA A N 1
ATOM 1634 C CA . ALA A 1 202 ? 6.707 -1.944 -18.175 1.00 93.25 202 ALA A CA 1
ATOM 1635 C C . ALA A 1 202 ? 7.789 -2.648 -17.336 1.00 93.25 202 ALA A C 1
ATOM 1637 O O . ALA A 1 202 ? 8.983 -2.349 -17.466 1.00 93.25 202 ALA A O 1
ATOM 1638 N N . LEU A 1 203 ? 7.375 -3.593 -16.491 1.00 96.62 203 LEU A N 1
ATOM 1639 C CA . LEU A 1 203 ? 8.294 -4.465 -15.764 1.00 96.62 203 LEU A CA 1
ATOM 1640 C C . LEU A 1 203 ? 8.768 -5.590 -16.690 1.00 96.62 203 LEU A C 1
ATOM 1642 O O . LEU A 1 203 ? 8.006 -6.088 -17.519 1.00 96.62 203 LEU A O 1
ATOM 1646 N N . ARG A 1 204 ? 10.038 -5.978 -16.572 1.00 97.44 204 ARG A N 1
ATOM 1647 C CA . ARG A 1 204 ? 10.632 -7.071 -17.347 1.00 97.44 204 ARG A CA 1
ATOM 1648 C C . ARG A 1 204 ? 11.234 -8.105 -16.416 1.00 97.44 204 ARG A C 1
ATOM 1650 O O . ARG A 1 204 ? 11.753 -7.739 -15.362 1.00 97.44 204 ARG A O 1
ATOM 1657 N N . LEU A 1 205 ? 11.189 -9.363 -16.838 1.00 98.06 205 LEU A N 1
ATOM 1658 C CA . LEU A 1 205 ? 11.871 -10.443 -16.133 1.00 98.06 205 LEU A CA 1
ATOM 1659 C C . LEU A 1 205 ? 13.397 -10.261 -16.172 1.00 98.06 205 LEU A C 1
ATOM 1661 O O . LEU A 1 205 ? 13.908 -9.658 -17.124 1.00 98.06 205 LEU A O 1
ATOM 1665 N N . PRO A 1 206 ? 14.121 -10.798 -15.174 1.00 97.19 206 PRO A N 1
ATOM 1666 C CA . PRO A 1 206 ? 15.577 -10.782 -15.145 1.00 97.19 206 PRO A CA 1
ATOM 1667 C C . PRO A 1 206 ? 16.216 -11.414 -16.389 1.00 97.19 206 PRO A C 1
ATOM 1669 O O . PRO A 1 206 ? 15.628 -12.257 -17.071 1.00 97.19 206 PRO A O 1
ATOM 1672 N N . ASP A 1 207 ? 17.450 -11.006 -16.674 1.00 97.12 207 ASP A N 1
ATOM 1673 C CA . ASP A 1 207 ? 18.261 -11.542 -17.774 1.00 97.12 207 ASP A CA 1
ATOM 1674 C C . ASP A 1 207 ? 18.602 -13.026 -17.574 1.00 97.12 207 ASP A C 1
ATOM 1676 O O . ASP A 1 207 ? 18.830 -13.747 -18.544 1.00 97.12 207 ASP A O 1
ATOM 1680 N N . ASP A 1 208 ? 18.639 -13.464 -16.319 1.00 95.31 208 ASP A N 1
ATOM 1681 C CA . ASP A 1 208 ? 18.968 -14.806 -15.859 1.00 95.31 208 ASP A CA 1
ATOM 1682 C C . ASP A 1 208 ? 17.729 -15.629 -15.473 1.00 95.31 208 ASP A C 1
ATOM 1684 O O . ASP A 1 208 ? 17.870 -16.629 -14.779 1.00 95.31 208 ASP A O 1
ATOM 1688 N N . TYR A 1 209 ? 16.528 -15.242 -15.921 1.00 97.31 209 TYR A N 1
ATOM 1689 C CA . TYR A 1 209 ? 15.297 -16.002 -15.684 1.00 97.31 209 TYR A CA 1
ATOM 1690 C C . TYR A 1 209 ? 15.415 -17.448 -16.206 1.00 97.31 209 TYR A C 1
ATOM 1692 O O . TYR A 1 209 ? 15.742 -17.658 -17.375 1.00 97.31 209 TYR A O 1
ATOM 1700 N N . GLN A 1 210 ? 15.159 -18.446 -15.349 1.00 95.25 210 GLN A N 1
ATOM 1701 C CA . GLN A 1 210 ? 15.488 -19.860 -15.628 1.00 95.25 210 GLN A CA 1
ATOM 1702 C C . GLN A 1 210 ? 14.275 -20.777 -15.845 1.00 95.25 210 GLN A C 1
ATOM 1704 O O . GLN A 1 210 ? 14.460 -21.974 -16.053 1.00 95.25 210 GLN A O 1
ATOM 1709 N N . TYR A 1 211 ? 13.049 -20.255 -15.770 1.00 96.31 211 TYR A N 1
ATOM 1710 C CA . TYR A 1 211 ? 11.829 -21.066 -15.807 1.00 96.31 211 TYR A CA 1
ATOM 1711 C C . TYR A 1 211 ? 11.181 -21.084 -17.195 1.00 96.31 211 TYR A C 1
ATOM 1713 O O . TYR A 1 211 ? 11.153 -20.075 -17.891 1.00 96.31 211 TYR A O 1
ATOM 1721 N N . ASP A 1 212 ? 10.574 -22.212 -17.570 1.00 95.62 212 ASP A N 1
ATOM 1722 C CA . ASP A 1 212 ? 9.987 -22.418 -18.907 1.00 95.62 212 ASP A CA 1
ATOM 1723 C C . ASP A 1 212 ? 8.667 -21.653 -19.145 1.00 95.62 212 ASP A C 1
ATOM 1725 O O . ASP A 1 2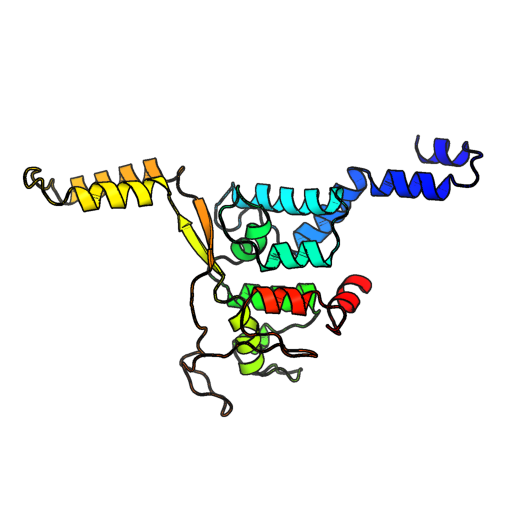12 ? 8.130 -21.644 -20.253 1.00 95.62 212 ASP A O 1
ATOM 1729 N N . ASN A 1 213 ? 8.108 -21.020 -18.110 1.00 95.50 213 ASN A N 1
ATOM 1730 C CA . ASN A 1 213 ? 6.825 -20.310 -18.166 1.00 95.50 213 ASN A CA 1
ATOM 1731 C C . ASN A 1 213 ? 6.922 -18.879 -18.735 1.00 95.50 213 ASN A C 1
ATOM 1733 O O . ASN A 1 213 ? 5.883 -18.256 -18.961 1.00 95.50 213 ASN A O 1
ATOM 1737 N N . ALA A 1 214 ? 8.130 -18.356 -18.967 1.00 97.00 214 ALA A N 1
ATOM 1738 C CA . ALA A 1 214 ? 8.370 -17.066 -19.612 1.00 97.00 214 ALA A CA 1
ATOM 1739 C C . ALA A 1 214 ? 9.822 -16.948 -20.111 1.00 97.00 214 ALA A C 1
ATOM 1741 O O . ALA A 1 214 ? 10.715 -17.645 -19.644 1.00 97.00 214 ALA A O 1
ATOM 1742 N N . ALA A 1 215 ? 10.077 -16.040 -21.054 1.00 97.50 215 ALA A N 1
ATOM 1743 C CA . ALA A 1 215 ? 11.429 -15.784 -21.551 1.00 97.50 215 ALA A CA 1
ATOM 1744 C C . ALA A 1 215 ? 12.170 -14.719 -20.708 1.00 97.50 215 ALA A C 1
ATOM 1746 O O . ALA A 1 215 ? 11.545 -13.764 -20.233 1.00 97.50 215 ALA A O 1
ATOM 1747 N N . PRO A 1 216 ? 13.511 -14.785 -20.593 1.00 97.88 216 PRO A N 1
ATOM 1748 C CA . PRO A 1 216 ? 14.304 -13.684 -20.046 1.00 97.88 216 PRO A CA 1
ATOM 1749 C C . PRO A 1 216 ? 13.991 -12.347 -20.732 1.00 97.88 216 PRO A C 1
ATOM 1751 O O . PRO A 1 216 ? 13.767 -12.299 -21.945 1.00 97.88 216 PRO A O 1
ATOM 1754 N N . LYS A 1 217 ? 13.985 -11.242 -19.970 1.00 97.44 217 LYS A N 1
ATOM 1755 C CA . LYS A 1 217 ? 13.638 -9.874 -20.436 1.00 97.44 217 LYS A CA 1
ATOM 1756 C C . LYS A 1 217 ? 12.216 -9.681 -20.972 1.00 97.44 217 LYS A C 1
ATOM 1758 O O . LYS A 1 217 ? 11.890 -8.574 -21.437 1.00 97.44 217 LYS A O 1
ATOM 1763 N N . GLN A 1 218 ? 11.371 -10.711 -20.928 1.00 98.00 218 GLN A N 1
ATOM 1764 C CA . GLN A 1 218 ? 9.978 -10.611 -21.348 1.00 98.00 218 GLN A CA 1
ATOM 1765 C C . GLN A 1 218 ? 9.262 -9.535 -20.526 1.00 98.00 218 GLN A C 1
ATOM 1767 O O . GLN A 1 218 ? 9.495 -9.399 -19.325 1.00 98.00 218 GLN A O 1
ATOM 1772 N N . VAL A 1 219 ? 8.415 -8.748 -21.196 1.00 97.75 219 VAL A N 1
ATOM 1773 C CA . VAL A 1 219 ? 7.515 -7.806 -20.523 1.00 97.75 219 VAL A CA 1
ATOM 1774 C C . VAL A 1 219 ? 6.485 -8.595 -19.725 1.00 97.75 219 VAL A C 1
ATOM 1776 O O . VAL A 1 219 ? 5.884 -9.534 -20.246 1.00 97.75 219 VAL A O 1
ATOM 1779 N N . VAL A 1 220 ? 6.302 -8.216 -18.466 1.00 97.69 220 VAL A N 1
ATOM 1780 C CA . VAL A 1 220 ? 5.392 -8.894 -17.549 1.00 97.69 220 VAL A CA 1
ATOM 1781 C C . VAL A 1 220 ? 4.061 -8.160 -17.520 1.00 97.69 220 VAL A C 1
ATOM 1783 O O . VAL A 1 220 ? 4.001 -6.997 -17.126 1.00 97.69 220 VAL A O 1
ATOM 1786 N N . GLU A 1 221 ? 3.004 -8.864 -17.911 1.00 96.12 221 GLU A N 1
ATOM 1787 C CA . GLU A 1 221 ? 1.633 -8.381 -17.769 1.00 96.12 221 GLU A CA 1
ATOM 1788 C C . GLU A 1 221 ? 1.180 -8.498 -16.304 1.00 96.12 221 GLU A C 1
ATOM 1790 O O . GLU A 1 221 ? 1.365 -9.565 -15.706 1.00 96.12 221 GLU A O 1
ATOM 1795 N N . PRO A 1 222 ? 0.595 -7.442 -15.708 1.00 97.00 222 PRO A N 1
ATOM 1796 C CA . PRO A 1 222 ? 0.112 -7.496 -14.336 1.00 97.00 222 PRO A CA 1
ATOM 1797 C C . PRO A 1 222 ? -0.985 -8.544 -14.141 1.00 97.00 222 PRO A C 1
ATOM 1799 O O . PRO A 1 222 ? -1.904 -8.652 -14.953 1.00 97.00 222 PRO A O 1
ATOM 1802 N N . LYS A 1 223 ? -0.920 -9.286 -13.032 1.00 97.06 223 LYS A N 1
ATOM 1803 C CA . LYS A 1 223 ? -1.943 -10.270 -12.658 1.00 97.06 223 LYS A CA 1
ATOM 1804 C C . LYS A 1 223 ? -2.067 -10.380 -11.146 1.00 97.06 223 LYS A C 1
ATOM 1806 O O . LYS A 1 223 ? -1.068 -10.379 -10.430 1.00 97.06 223 LYS A O 1
ATOM 1811 N N . THR A 1 224 ? -3.304 -10.458 -10.659 1.00 96.06 224 THR A N 1
ATOM 1812 C CA . THR A 1 224 ? -3.591 -10.604 -9.231 1.00 96.06 224 THR A CA 1
ATOM 1813 C C . THR A 1 224 ? -3.357 -12.039 -8.768 1.00 96.06 224 THR A C 1
ATOM 1815 O O . THR A 1 224 ? -3.683 -13.008 -9.451 1.00 96.06 224 THR A O 1
ATOM 1818 N N . MET A 1 225 ? -2.807 -12.184 -7.565 1.00 92.75 225 MET A N 1
ATOM 1819 C CA . MET A 1 225 ? -2.461 -13.494 -7.001 1.00 92.75 225 MET A CA 1
ATOM 1820 C C . MET A 1 225 ? -3.649 -14.236 -6.355 1.00 92.75 225 MET A C 1
ATOM 1822 O O . MET A 1 225 ? -3.554 -15.429 -6.065 1.00 92.75 225 MET A O 1
ATOM 1826 N N . PHE A 1 226 ? -4.764 -13.546 -6.083 1.00 92.31 226 PHE A N 1
ATOM 1827 C CA . PHE A 1 226 ? -5.950 -14.114 -5.434 1.00 92.31 226 PHE A CA 1
ATOM 1828 C C . PHE A 1 226 ? -7.243 -13.650 -6.102 1.00 92.31 226 PHE A C 1
ATOM 1830 O O . PHE A 1 226 ? -7.364 -12.486 -6.475 1.00 92.31 226 PHE A O 1
ATOM 1837 N N . GLY A 1 227 ? -8.248 -14.528 -6.097 1.00 90.12 227 GLY A N 1
ATOM 1838 C CA . GLY A 1 227 ? -9.610 -14.177 -6.494 1.00 90.12 227 GLY A CA 1
ATOM 1839 C C . GLY A 1 227 ? -9.691 -13.670 -7.931 1.00 90.12 227 GLY A C 1
ATOM 1840 O O . GLY A 1 227 ? -9.007 -14.191 -8.810 1.00 90.12 227 GLY A O 1
ATOM 1841 N N . ASP A 1 228 ? -10.542 -12.669 -8.140 1.00 90.88 228 ASP A N 1
ATOM 1842 C CA . ASP A 1 228 ? -10.785 -12.081 -9.454 1.00 90.88 228 ASP A CA 1
ATOM 1843 C C . ASP A 1 228 ? -9.568 -11.295 -9.970 1.00 90.88 228 ASP A C 1
ATOM 1845 O O . ASP A 1 228 ? -8.794 -10.711 -9.201 1.00 90.88 228 ASP A O 1
ATOM 1849 N N . GLU A 1 229 ? -9.417 -11.259 -11.294 1.00 92.94 229 GLU A N 1
ATOM 1850 C CA . GLU A 1 229 ? -8.362 -10.498 -11.962 1.00 92.94 229 GLU A CA 1
ATOM 1851 C C . GLU A 1 229 ? -8.700 -9.000 -12.010 1.00 92.94 229 GLU A C 1
ATOM 1853 O O . GLU A 1 229 ? -9.789 -8.596 -12.424 1.00 92.94 229 GLU A O 1
ATOM 1858 N N . ALA A 1 230 ? -7.752 -8.162 -11.582 1.00 96.06 230 ALA A N 1
ATOM 1859 C CA . ALA A 1 230 ? -7.831 -6.716 -11.762 1.00 96.06 230 ALA A CA 1
ATOM 1860 C C . ALA A 1 230 ? -7.399 -6.328 -13.183 1.00 96.06 230 ALA A C 1
ATOM 1862 O O . ALA A 1 230 ? -6.529 -6.969 -13.772 1.00 96.06 230 ALA A O 1
ATOM 1863 N N . ALA A 1 231 ? -7.950 -5.232 -13.710 1.00 96.94 231 ALA A N 1
ATOM 1864 C CA . ALA A 1 231 ? -7.418 -4.624 -14.928 1.00 96.94 231 ALA A CA 1
ATOM 1865 C C . ALA A 1 231 ? -5.938 -4.220 -14.727 1.00 96.94 231 ALA A C 1
ATOM 1867 O O . ALA A 1 231 ? -5.573 -3.858 -13.607 1.00 96.94 231 ALA A O 1
ATOM 1868 N N . PRO A 1 232 ? -5.092 -4.232 -15.777 1.00 95.19 232 PRO A N 1
ATOM 1869 C CA . PRO A 1 232 ? -3.635 -4.089 -15.665 1.00 95.19 232 PRO A CA 1
ATOM 1870 C C . PRO A 1 232 ? -3.187 -2.631 -15.440 1.00 95.19 232 PRO A C 1
ATOM 1872 O O . PRO A 1 232 ? -2.457 -2.055 -16.239 1.00 95.19 232 PRO A O 1
ATOM 1875 N N . ASN A 1 233 ? -3.661 -2.001 -14.364 1.00 95.00 233 ASN A N 1
ATOM 1876 C CA . ASN A 1 233 ? -3.251 -0.667 -13.925 1.00 95.00 233 ASN A CA 1
ATOM 1877 C C . ASN A 1 233 ? -3.307 -0.553 -12.394 1.00 95.00 233 ASN A C 1
ATOM 1879 O O . ASN A 1 233 ? -4.003 -1.321 -11.722 1.00 95.00 233 ASN A O 1
ATOM 1883 N N . LEU A 1 234 ? -2.582 0.423 -11.848 1.00 96.25 234 LEU A N 1
ATOM 1884 C CA . LEU A 1 234 ? -2.430 0.603 -10.406 1.00 96.25 234 LEU A CA 1
ATOM 1885 C C . LEU A 1 234 ? -3.748 0.901 -9.685 1.00 96.25 234 LEU A C 1
ATOM 1887 O O . LEU A 1 234 ? -3.979 0.375 -8.598 1.00 96.25 234 LEU A O 1
ATOM 1891 N N . ASP A 1 235 ? -4.629 1.715 -10.269 1.00 97.12 235 ASP A N 1
ATOM 1892 C CA . ASP A 1 235 ? -5.886 2.095 -9.616 1.00 97.12 235 ASP A CA 1
ATOM 1893 C C . ASP A 1 235 ? -6.851 0.901 -9.527 1.00 97.12 235 ASP A C 1
ATOM 1895 O O . ASP A 1 235 ? -7.500 0.689 -8.498 1.00 97.12 235 ASP A O 1
ATOM 1899 N N . ALA A 1 236 ? -6.891 0.056 -10.562 1.00 97.19 236 ALA A N 1
ATOM 1900 C CA . ALA A 1 236 ? -7.622 -1.207 -10.540 1.00 97.19 236 ALA A CA 1
ATOM 1901 C C . ALA A 1 236 ? -7.020 -2.202 -9.537 1.00 97.19 236 ALA A C 1
ATOM 1903 O O . ALA A 1 236 ? -7.769 -2.870 -8.823 1.00 97.19 236 ALA A O 1
ATOM 1904 N N . TYR A 1 237 ? -5.690 -2.263 -9.423 1.00 97.62 237 TYR A N 1
ATOM 1905 C CA . TYR A 1 237 ? -5.021 -3.047 -8.385 1.00 97.62 237 TYR A CA 1
ATOM 1906 C C . TYR A 1 237 ? -5.361 -2.562 -6.976 1.00 97.62 237 TYR A C 1
ATOM 1908 O O . TYR A 1 237 ? -5.676 -3.376 -6.112 1.00 97.62 237 TYR A O 1
ATOM 1916 N N . ALA A 1 238 ? -5.356 -1.251 -6.734 1.00 98.19 238 ALA A N 1
ATOM 1917 C CA . ALA A 1 238 ? -5.719 -0.685 -5.441 1.00 98.19 238 ALA A CA 1
ATOM 1918 C C . ALA A 1 238 ? -7.192 -0.963 -5.099 1.00 98.19 238 ALA A C 1
ATOM 1920 O O . ALA A 1 238 ? -7.505 -1.328 -3.965 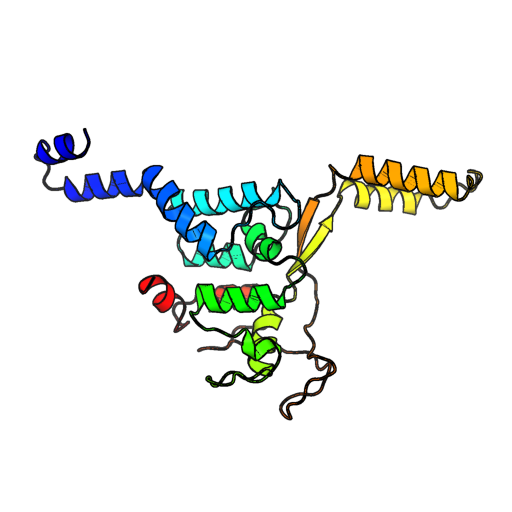1.00 98.19 238 ALA A O 1
ATOM 1921 N N . ALA A 1 239 ? -8.090 -0.871 -6.086 1.00 98.06 239 ALA A N 1
ATOM 1922 C CA . ALA A 1 239 ? -9.492 -1.249 -5.923 1.00 98.06 239 ALA A CA 1
ATOM 1923 C C . ALA A 1 239 ? -9.661 -2.750 -5.627 1.00 98.06 239 ALA A C 1
ATOM 1925 O O . ALA A 1 239 ? -10.439 -3.114 -4.745 1.00 98.06 239 ALA A O 1
ATOM 1926 N N . TRP A 1 240 ? -8.914 -3.617 -6.317 1.00 97.88 240 TRP A N 1
ATOM 1927 C CA . TRP A 1 240 ? -8.894 -5.059 -6.061 1.00 97.88 240 TRP A CA 1
ATOM 1928 C C . TRP A 1 240 ? -8.321 -5.396 -4.681 1.00 97.88 240 TRP A C 1
ATOM 1930 O O . TRP A 1 240 ? -8.888 -6.226 -3.971 1.00 97.88 240 TRP A O 1
ATOM 1940 N N . MET A 1 241 ? -7.234 -4.737 -4.268 1.00 97.88 241 MET A N 1
ATOM 1941 C CA . MET A 1 241 ? -6.589 -4.942 -2.970 1.00 97.88 241 MET A CA 1
ATOM 1942 C C . MET A 1 241 ? -7.601 -4.754 -1.847 1.00 97.88 241 MET A C 1
ATOM 1944 O O . MET A 1 241 ? -7.709 -5.597 -0.966 1.00 97.88 241 MET A O 1
ATOM 1948 N N . THR A 1 242 ? -8.374 -3.671 -1.909 1.00 97.31 242 THR A N 1
ATOM 1949 C CA . THR A 1 242 ? -9.325 -3.312 -0.853 1.00 97.31 242 THR A CA 1
ATOM 1950 C C . THR A 1 242 ? -10.746 -3.805 -1.121 1.00 97.31 242 THR A C 1
ATOM 1952 O O . THR A 1 242 ? -11.694 -3.363 -0.470 1.00 97.31 242 THR A O 1
ATOM 1955 N N . SER A 1 243 ? -10.919 -4.684 -2.107 1.00 96.00 243 SER A N 1
ATOM 1956 C CA . SER A 1 243 ? -12.220 -5.220 -2.490 1.00 96.00 243 SER A CA 1
ATOM 1957 C C . SER A 1 243 ? -12.767 -6.177 -1.430 1.00 96.00 243 SER A C 1
ATOM 1959 O O . SER A 1 243 ? -12.028 -6.954 -0.828 1.00 96.00 243 SER A O 1
ATOM 1961 N N . LYS A 1 244 ? -14.096 -6.205 -1.265 1.00 93.12 244 LYS A N 1
ATOM 1962 C CA . LYS A 1 244 ? -14.780 -7.217 -0.438 1.00 93.12 244 LYS A CA 1
ATOM 1963 C C . LYS A 1 244 ? -14.636 -8.633 -1.005 1.00 93.12 244 LYS A C 1
ATOM 1965 O O . LYS A 1 244 ? -14.809 -9.597 -0.268 1.00 93.12 244 LYS A O 1
ATOM 1970 N N . GLN A 1 245 ? -14.350 -8.754 -2.302 1.00 92.75 245 GLN A N 1
ATOM 1971 C CA . GLN A 1 245 ? -14.093 -10.028 -2.975 1.00 92.75 245 GLN A CA 1
ATOM 1972 C C . GLN A 1 245 ? -12.652 -10.517 -2.766 1.00 92.75 245 GLN A C 1
ATOM 1974 O O . GLN A 1 245 ? -12.365 -11.681 -3.037 1.00 92.75 245 GLN A O 1
ATOM 1979 N N . ASN A 1 246 ? -11.744 -9.669 -2.264 1.00 95.81 246 ASN A N 1
ATOM 1980 C CA . ASN A 1 246 ? -10.385 -10.089 -1.953 1.00 95.81 246 ASN A CA 1
ATOM 1981 C C . ASN A 1 246 ? -10.399 -11.017 -0.722 1.00 95.81 246 ASN A C 1
ATOM 1983 O O . ASN A 1 246 ? -10.737 -10.568 0.377 1.00 95.81 246 ASN A O 1
ATOM 1987 N N . PRO A 1 247 ? -9.996 -12.295 -0.849 1.00 94.62 247 PRO A N 1
ATOM 1988 C CA . PRO A 1 247 ? -10.144 -13.272 0.229 1.00 94.62 247 PRO A CA 1
ATOM 1989 C C . PRO A 1 247 ? -9.134 -13.086 1.371 1.00 94.62 247 PRO A C 1
ATOM 1991 O O . PRO A 1 247 ? -9.134 -13.866 2.322 1.00 94.62 247 PRO A O 1
ATOM 1994 N N . ARG A 1 248 ? -8.220 -12.112 1.268 1.00 95.62 248 ARG A N 1
ATOM 1995 C CA . ARG A 1 248 ? -7.136 -11.908 2.236 1.00 95.62 248 ARG A CA 1
ATOM 1996 C C . ARG A 1 248 ? -7.230 -10.567 2.939 1.00 95.62 248 ARG A C 1
ATOM 1998 O O . ARG A 1 248 ? -7.034 -10.541 4.146 1.00 95.62 248 ARG A O 1
ATOM 2005 N N . PHE A 1 249 ? -7.560 -9.488 2.234 1.00 96.06 249 PHE A N 1
ATOM 2006 C CA . PHE A 1 249 ? -7.462 -8.126 2.769 1.00 96.06 249 PHE A CA 1
ATOM 2007 C C . PHE A 1 249 ? -8.172 -7.928 4.117 1.00 96.06 249 PHE A C 1
ATOM 2009 O O . PHE A 1 249 ? -7.540 -7.592 5.121 1.00 96.06 249 PHE A O 1
ATOM 2016 N N . SER A 1 250 ? -9.477 -8.209 4.177 1.00 94.56 250 SER A N 1
ATOM 2017 C CA . SER A 1 250 ? -10.249 -8.075 5.419 1.00 94.56 250 SER A CA 1
ATOM 2018 C C . SER A 1 250 ? -9.854 -9.113 6.471 1.00 94.56 250 SER A C 1
ATOM 2020 O O . SER A 1 250 ? -9.811 -8.805 7.659 1.00 94.56 250 SER A O 1
ATOM 2022 N N . THR A 1 251 ? -9.525 -10.336 6.050 1.00 94.56 251 THR A N 1
ATOM 2023 C CA . THR A 1 251 ? -9.097 -11.405 6.961 1.00 94.56 251 THR A CA 1
ATOM 2024 C C . THR A 1 251 ? -7.791 -11.049 7.660 1.00 94.56 251 THR A C 1
ATOM 2026 O O . THR A 1 251 ? -7.660 -11.269 8.858 1.00 94.56 251 THR A O 1
ATOM 2029 N N . VAL A 1 252 ? -6.828 -10.478 6.941 1.00 95.44 252 VAL A N 1
ATOM 2030 C CA . VAL A 1 252 ? -5.511 -10.136 7.484 1.00 95.44 252 VAL A CA 1
ATOM 2031 C C . VAL A 1 252 ? -5.623 -9.051 8.541 1.00 95.44 252 VAL A C 1
ATOM 2033 O O . VAL A 1 252 ? -5.021 -9.195 9.599 1.00 95.44 252 VAL A O 1
ATOM 2036 N N . ILE A 1 253 ? -6.401 -7.994 8.293 1.00 93.44 253 ILE A N 1
ATOM 2037 C CA . ILE A 1 253 ? -6.559 -6.924 9.284 1.00 93.44 253 ILE A CA 1
ATOM 2038 C C . ILE A 1 253 ? -7.391 -7.359 10.493 1.00 93.44 253 ILE A C 1
ATOM 2040 O O . ILE A 1 253 ? -7.081 -6.957 11.605 1.00 93.44 253 ILE A O 1
ATOM 2044 N N . ALA A 1 254 ? -8.388 -8.227 10.309 1.00 92.94 254 ALA A N 1
ATOM 2045 C CA . ALA A 1 254 ? -9.196 -8.738 11.418 1.00 92.94 254 ALA A CA 1
ATOM 2046 C C . ALA A 1 254 ? -8.430 -9.692 12.358 1.00 92.94 254 ALA A C 1
ATOM 2048 O O . ALA A 1 254 ? -8.876 -9.920 13.477 1.00 92.94 254 ALA A O 1
ATOM 2049 N N . ASN A 1 255 ? -7.310 -10.268 11.904 1.00 90.44 255 ASN A N 1
ATOM 2050 C CA . ASN A 1 255 ? -6.470 -11.189 12.682 1.00 90.44 255 ASN A CA 1
ATOM 2051 C C . ASN A 1 255 ? -5.159 -10.543 13.182 1.00 90.44 255 ASN A C 1
ATOM 2053 O O . ASN A 1 255 ? -4.253 -11.261 13.609 1.00 90.44 255 ASN A O 1
ATOM 2057 N N . ARG A 1 256 ? -5.031 -9.218 13.079 1.00 82.62 256 ARG A N 1
ATOM 2058 C CA . ARG A 1 256 ? -3.902 -8.433 13.595 1.00 82.62 256 ARG A CA 1
ATOM 2059 C C . ARG A 1 256 ? -4.233 -7.855 14.963 1.00 82.62 256 ARG A C 1
ATOM 2061 O O . ARG A 1 256 ? -3.286 -7.800 15.775 1.00 82.62 256 ARG A O 1
#

Foldseek 3Di:
DLVVVLVPDPDPCSVVVSVVDCQLDVVVLVVVLVVCCVLLVQDCPQPVAVLLSVQLSVQSSVCSNVVPDPLVSLLLLQPDWDFSVVHSSQSSVSSCAPNLLVSLQSNCCSQQVDGCPVLCVAQDPPDRRHVLLSLLSSQQRPQWHKDWDQPVVVVVVVVVVVVPPDPDDDDPDPVVVVVVVVVVCVVCVVSIGIIIGGDPDFDFADQPDDDPPDDHRDGRQHFDPDFDTFDRYRSSVSCQSSDPRGPGRVVVVVVD

Sequence (256 aa):
AEAEAYIASQDSDKASKLVGELLSSEGYVNHWFNYWADVLRLNRNANNSGFVAPHYAGFIKDALRENRPYDQFVRELLTTDGAAWDSGAIGYYLRDRGMPLDNMSNTVRIFLGTRLECAQCHDHPFDKWSQLDYFQMAAFSNEMQSNYRSPIGDKLKGVFKGRERKKNMAPGTREEQAAMREAFQEVMRPLRYTSIQREEKALRLPDDYQYDNAAPKQVVEPKTMFGDEAAPNLDAYAAWMTSKQNPRFSTVIANR

Mean predicted aligned error: 8.2 Å

Radius of gyration: 24.01 Å; Cα contacts (8 Å, |Δi|>4): 321; chains: 1; bounding box: 65×59×69 Å

Solvent-accessible surface area (backbone atoms only — not comparable to full-atom values): 14378 Å² total; per-residue (Å²): 107,71,70,56,54,60,68,70,53,82,58,93,55,49,67,61,51,51,50,52,52,49,69,70,30,70,66,41,29,59,57,53,38,56,56,49,35,57,74,65,52,67,46,71,68,45,84,80,37,80,63,40,39,59,28,26,52,46,42,53,38,48,40,51,70,67,63,49,56,67,51,56,55,51,32,43,42,71,66,45,62,44,39,42,88,79,40,18,38,35,37,57,57,52,57,36,63,94,33,62,63,60,44,39,32,49,49,39,35,71,45,47,65,40,88,44,65,60,9,73,83,40,55,29,91,88,53,93,48,38,32,65,56,39,48,14,47,33,24,35,55,45,25,62,38,75,40,83,46,28,74,63,56,54,52,46,49,53,56,52,63,74,47,81,78,65,96,82,67,83,83,66,55,76,63,56,53,49,53,52,50,49,51,50,47,60,71,42,48,84,61,46,45,66,26,35,40,82,44,102,44,85,33,57,44,51,85,79,54,86,54,95,90,59,59,50,55,36,76,43,68,40,42,58,95,59,76,72,77,41,60,83,39,45,67,41,42,34,51,44,54,56,28,91,73,30,87,30,30,65,56,39,63,76,73,106

pLDDT: mean 87.56, std 14.2, range [45.34, 98.44]

Secondary structure (DSSP, 8-state):
-HHHHHHH---TTHHHHHHHHHHTSHHHHHHHHHHHHHHTT--TTGGG-TTHHHHHHHHHHHHHHTT--HHHHHHHHHH--EETTT-GGGHHHHTTTT-HHHHHHHHHHHHH----SGGGTSS-TTSS--HHHHHHHHHTTTTEEEEEE-HHHHHHHHHHHTTTT--------HHHHHHHHHHHHHHHGGG-EEEEEE-----B--TT---TTS-TTPBPPP--SSSSPPPSSHHHHHHHHT-TT-TTHHHHHHT-